Protein AF-A0A6I1QZ64-F1 (afdb_monomer)

Mean predicted aligned error: 14.2 Å

Sequence (339 aa):
MTASDPQPARWCQGLKSTGFRDLLPEETDRLRGEAKLALLRFWQPAAIAAASPSVLYLSYLITGDGPETLGPRLIIGLAFLFVGLMVLPALSLLKLRDVISLWKALRFDLKDRRIECFSSPKSLGEGDAEASESLEVFPHSGMVFLVNGNQPSQRIFVNVCAAIAPPEHASQYALPKELTASIPNDVREQASFERRRLSPAEIEELTQHVRRLRRPSGALIGFGIWCGMGLIAAFLSYLHGDFTDWRQKYLIPFLGLTALTTWLSVQYARMLLTSRKFAQDAASGWILVVEQKDDAQAGREVLPISNAVWSTEKKPSEWRLVQGRRKRQRHKRTEEGRE

pLDDT: mean 76.85, std 14.36, range [38.66, 97.81]

Structure (mmCIF, N/CA/C/O backbone):
data_AF-A0A6I1QZ64-F1
#
_entry.id   AF-A0A6I1QZ64-F1
#
loop_
_atom_site.group_PDB
_atom_site.id
_atom_site.type_symbol
_atom_site.label_atom_id
_atom_site.label_alt_id
_atom_site.label_comp_id
_atom_site.label_asym_id
_atom_site.label_entity_id
_atom_site.label_seq_id
_atom_site.pdbx_PDB_ins_code
_atom_site.Cartn_x
_atom_site.Cartn_y
_atom_site.Cartn_z
_atom_site.occupancy
_atom_site.B_iso_or_equiv
_atom_site.auth_seq_id
_atom_site.auth_comp_id
_atom_site.auth_asym_id
_atom_site.auth_atom_id
_atom_site.pdbx_PDB_model_num
ATOM 1 N N . MET A 1 1 ? -26.336 -16.411 30.736 1.00 38.66 1 MET A N 1
ATOM 2 C CA . MET A 1 1 ? -26.192 -15.069 30.136 1.00 38.66 1 MET A CA 1
ATOM 3 C C . MET A 1 1 ? -25.006 -15.116 29.189 1.00 38.66 1 MET A C 1
ATOM 5 O O . MET A 1 1 ? -23.874 -15.159 29.647 1.00 38.66 1 MET A O 1
ATOM 9 N N . THR A 1 2 ? -25.254 -15.254 27.890 1.00 48.31 2 THR A N 1
ATOM 10 C CA . THR A 1 2 ? -24.214 -15.231 26.852 1.00 48.31 2 THR A CA 1
ATOM 11 C C . THR A 1 2 ? -23.738 -13.793 26.684 1.00 48.31 2 THR A C 1
ATOM 13 O O . THR A 1 2 ? -24.542 -12.930 26.336 1.00 48.31 2 THR A O 1
ATOM 16 N N . ALA A 1 3 ? -22.465 -13.521 26.977 1.00 53.41 3 ALA A N 1
ATOM 17 C CA . ALA A 1 3 ? -21.852 -12.240 26.649 1.00 53.41 3 ALA A CA 1
ATOM 18 C C . ALA A 1 3 ? -21.979 -12.035 25.132 1.00 53.41 3 ALA A C 1
ATOM 20 O O . ALA A 1 3 ? -21.514 -12.873 24.364 1.00 53.41 3 ALA A O 1
ATOM 21 N N . SER A 1 4 ? -22.680 -10.984 24.703 1.00 59.72 4 SER A N 1
ATOM 22 C CA . SER A 1 4 ? -22.780 -10.646 23.285 1.00 59.72 4 SER A CA 1
ATOM 23 C C . SER A 1 4 ? -21.381 -10.346 22.762 1.00 59.72 4 SER A C 1
ATOM 25 O O . SER A 1 4 ? -20.709 -9.476 23.326 1.00 59.72 4 SER A O 1
ATOM 27 N N . ASP A 1 5 ? -20.953 -11.034 21.704 1.00 61.34 5 ASP A N 1
ATOM 28 C CA . ASP A 1 5 ? -19.673 -10.743 21.063 1.00 61.34 5 ASP A CA 1
ATOM 29 C C . ASP A 1 5 ? -19.594 -9.246 20.714 1.00 61.34 5 ASP A C 1
ATOM 31 O O . ASP A 1 5 ? -20.538 -8.697 20.128 1.00 61.34 5 ASP A O 1
ATOM 35 N N . PRO A 1 6 ? -18.506 -8.549 21.092 1.00 63.00 6 PRO A N 1
ATOM 36 C CA . PRO A 1 6 ? -18.376 -7.125 20.835 1.00 63.00 6 PRO A CA 1
ATOM 37 C C . PRO A 1 6 ? -18.361 -6.888 19.325 1.00 63.00 6 PRO A C 1
ATOM 39 O O . PRO A 1 6 ? -17.452 -7.336 18.623 1.00 63.00 6 PRO A O 1
ATOM 42 N N . GLN A 1 7 ? -19.364 -6.167 18.817 1.00 72.31 7 GLN A N 1
ATOM 43 C CA . GLN A 1 7 ? -19.397 -5.811 17.403 1.00 72.31 7 GLN A CA 1
ATOM 44 C C . GLN A 1 7 ? -18.161 -4.965 17.052 1.00 72.31 7 GLN A C 1
ATOM 46 O O . GLN A 1 7 ? -17.832 -4.020 17.781 1.00 72.31 7 GLN A O 1
ATOM 51 N N . PRO A 1 8 ? -17.450 -5.285 15.955 1.00 74.31 8 PRO A N 1
ATOM 52 C CA . PRO A 1 8 ? -16.273 -4.534 15.549 1.00 74.31 8 PRO A CA 1
ATOM 53 C C . PRO A 1 8 ? -16.673 -3.092 15.228 1.00 74.31 8 PRO A C 1
ATOM 55 O O . PRO A 1 8 ? -17.456 -2.835 14.314 1.00 74.31 8 PRO A O 1
ATOM 58 N N . ALA A 1 9 ? -16.124 -2.140 15.982 1.00 78.75 9 ALA A N 1
ATOM 59 C CA . ALA A 1 9 ? -16.322 -0.724 15.713 1.00 78.75 9 ALA A CA 1
ATOM 60 C C . ALA A 1 9 ? -15.527 -0.316 14.464 1.00 78.75 9 ALA A C 1
ATOM 62 O O . ALA A 1 9 ? -14.436 -0.824 14.208 1.00 78.75 9 ALA A O 1
ATOM 63 N N . ARG A 1 10 ? -16.057 0.608 13.666 1.00 83.69 10 ARG A N 1
ATOM 64 C CA . ARG A 1 10 ? -15.318 1.197 12.543 1.00 83.69 10 ARG A CA 1
ATOM 65 C C . ARG A 1 10 ? -14.555 2.423 13.033 1.00 83.69 10 ARG A C 1
ATOM 67 O O . ARG A 1 10 ? -15.073 3.196 13.836 1.00 83.69 10 ARG A O 1
ATOM 74 N N . TRP A 1 11 ? -13.319 2.573 12.572 1.00 83.88 11 TRP A N 1
ATOM 75 C CA . TRP A 1 11 ? -12.395 3.626 12.978 1.00 83.88 11 TRP A CA 1
ATOM 76 C C . TRP A 1 11 ? -11.779 4.300 11.762 1.00 83.88 11 TRP A C 1
ATOM 78 O O . TRP A 1 11 ? -11.461 3.646 10.765 1.00 83.88 11 TRP A O 1
ATOM 88 N N . CYS A 1 12 ? -11.547 5.602 11.883 1.00 84.25 12 CYS A N 1
ATOM 89 C CA . CYS A 1 12 ? -10.848 6.397 10.890 1.00 84.25 12 CYS A CA 1
ATOM 90 C C . CYS A 1 12 ? -9.969 7.431 11.597 1.00 84.25 12 CYS A C 1
ATOM 92 O O . CYS A 1 12 ? -10.470 8.241 12.364 1.00 84.25 12 CYS A O 1
ATOM 94 N N . GLN A 1 13 ? -8.652 7.388 11.367 1.00 80.50 13 GLN A N 1
ATOM 95 C CA . GLN A 1 13 ? -7.681 8.308 11.989 1.00 80.50 13 GLN A CA 1
ATOM 96 C C . GLN A 1 13 ? -7.781 8.409 13.529 1.00 80.50 13 GLN A C 1
ATOM 98 O O . GLN A 1 13 ? -7.509 9.452 14.103 1.00 80.50 13 GLN A O 1
ATOM 103 N N . GLY A 1 14 ? -8.160 7.321 14.209 1.00 77.50 14 GLY A N 1
ATOM 104 C CA . GLY A 1 14 ? -8.345 7.312 15.667 1.00 77.50 14 GLY A CA 1
ATOM 105 C C . GLY A 1 14 ? -9.726 7.783 16.137 1.00 77.50 14 GLY A C 1
ATOM 106 O O . GLY A 1 14 ? -10.056 7.594 17.302 1.00 77.50 14 GLY A O 1
ATOM 107 N N . LEU A 1 15 ? -10.566 8.294 15.237 1.00 82.94 15 LEU A N 1
ATOM 108 C CA . LEU A 1 15 ? -11.957 8.635 15.516 1.00 82.94 15 LEU A CA 1
ATOM 109 C C . LEU A 1 15 ? -12.845 7.399 15.354 1.00 82.94 15 LEU A C 1
ATOM 111 O O . LEU A 1 15 ? -12.649 6.587 14.439 1.00 82.94 15 LEU A O 1
ATOM 115 N N . LYS A 1 16 ? -13.829 7.256 16.242 1.00 86.50 16 LYS A N 1
ATOM 116 C CA . LYS A 1 16 ? -14.783 6.144 16.226 1.00 86.50 16 LYS A CA 1
ATOM 117 C C . LYS A 1 16 ? -15.985 6.517 15.361 1.00 86.50 16 LYS A C 1
ATOM 119 O O . LYS A 1 16 ? -16.473 7.642 15.437 1.00 86.50 16 LYS A O 1
ATOM 124 N N . SER A 1 17 ? -16.464 5.570 14.559 1.00 92.62 17 SER A N 1
ATOM 125 C CA . SER A 1 17 ? -17.691 5.731 13.776 1.00 92.62 17 SER A CA 1
ATOM 126 C C . SER A 1 17 ? -18.881 5.937 14.716 1.00 92.62 17 SER A C 1
ATOM 128 O O . SER A 1 17 ? -19.109 5.132 15.625 1.00 92.62 17 SER A O 1
ATOM 130 N N . THR A 1 18 ? -19.613 7.028 14.517 1.00 94.00 18 THR A N 1
ATOM 131 C CA . THR A 1 18 ? -20.853 7.354 15.234 1.00 94.00 18 THR A CA 1
ATOM 132 C C . THR A 1 18 ? -22.097 6.891 14.486 1.00 94.00 18 THR A C 1
ATOM 134 O O . THR A 1 18 ? -23.192 6.937 15.042 1.00 94.00 18 THR A O 1
ATOM 137 N N . GLY A 1 19 ? -21.934 6.397 13.257 1.00 94.88 19 GLY A N 1
ATOM 138 C CA . GLY A 1 19 ? -23.007 5.859 12.435 1.00 94.88 19 GLY A CA 1
ATOM 139 C C . GLY A 1 19 ? -22.960 6.385 11.008 1.00 94.88 19 GLY A C 1
ATOM 140 O O . GLY A 1 19 ? -21.955 6.927 10.545 1.00 94.88 19 GLY A O 1
ATOM 141 N N . PHE A 1 20 ? -24.077 6.206 10.312 1.00 96.94 20 PHE A N 1
ATOM 142 C CA . PHE A 1 20 ? -24.264 6.681 8.950 1.00 96.94 20 PHE A CA 1
ATOM 143 C C . PHE A 1 20 ? -25.351 7.746 8.924 1.00 96.94 20 PHE A C 1
ATOM 145 O O . PHE A 1 20 ? -26.371 7.601 9.599 1.00 96.94 20 PHE A O 1
ATOM 152 N N . ARG A 1 21 ? -25.152 8.773 8.101 1.00 96.81 21 ARG A N 1
ATOM 153 C CA . ARG A 1 21 ? -26.211 9.700 7.699 1.00 96.81 21 ARG A CA 1
ATOM 154 C C . ARG A 1 21 ? -26.466 9.588 6.205 1.00 96.81 21 ARG A C 1
ATOM 156 O O . ARG A 1 21 ? -25.554 9.272 5.438 1.00 96.81 21 ARG A O 1
ATOM 163 N N . ASP A 1 22 ? -27.691 9.873 5.793 1.00 97.81 22 ASP A N 1
ATOM 164 C CA . ASP A 1 22 ? -28.030 9.929 4.375 1.00 97.81 22 ASP A CA 1
ATOM 165 C C . ASP A 1 22 ? -27.400 11.169 3.717 1.00 97.81 22 ASP A C 1
ATOM 167 O O . ASP A 1 22 ? -27.227 12.218 4.350 1.00 97.81 22 ASP A O 1
ATOM 171 N N . LEU A 1 23 ? -27.033 11.035 2.439 1.00 96.56 23 LEU A N 1
ATOM 172 C CA . LEU A 1 23 ? -26.550 12.156 1.633 1.00 96.56 23 LEU A CA 1
ATOM 173 C C . LEU A 1 23 ? -27.674 13.155 1.368 1.00 96.56 23 LEU A C 1
ATOM 175 O O . LEU A 1 23 ? -28.758 12.789 0.905 1.00 96.56 23 LEU A O 1
ATOM 179 N N . LEU A 1 24 ? -27.354 14.437 1.512 1.00 97.00 24 LEU A N 1
ATOM 180 C CA . LEU A 1 24 ? -28.196 15.517 1.018 1.00 97.00 24 LEU A CA 1
ATOM 181 C C . LEU A 1 24 ? -28.116 15.607 -0.526 1.00 97.00 24 LEU A C 1
ATOM 183 O O . LEU A 1 24 ? -27.137 15.156 -1.142 1.00 97.00 24 LEU A O 1
ATOM 187 N N . PRO A 1 25 ? -29.123 16.202 -1.195 1.00 97.38 25 PRO A N 1
ATOM 188 C CA . PRO A 1 25 ? -29.119 16.362 -2.652 1.00 97.38 25 PRO A CA 1
ATOM 189 C C . PRO A 1 25 ? -27.891 17.121 -3.177 1.00 97.38 25 PRO A C 1
ATOM 191 O O . PRO A 1 25 ? -27.253 16.677 -4.131 1.00 97.38 25 PRO A O 1
ATOM 194 N N . GLU A 1 26 ? -27.499 18.202 -2.501 1.00 96.12 26 GLU A N 1
ATOM 195 C CA . GLU A 1 26 ? -26.329 19.017 -2.863 1.00 96.12 26 GLU A CA 1
ATOM 196 C C . GLU A 1 26 ? -25.020 18.214 -2.784 1.00 96.12 26 GLU A C 1
ATOM 198 O O . GLU A 1 26 ? -24.152 18.298 -3.656 1.00 96.12 26 GLU A O 1
ATOM 203 N N . GLU A 1 27 ? -24.898 17.361 -1.767 1.00 95.56 27 GLU A N 1
ATOM 204 C CA . GLU A 1 27 ? -23.749 16.473 -1.565 1.00 95.56 27 GLU A CA 1
ATOM 205 C C . GLU A 1 27 ? -23.693 15.397 -2.647 1.00 95.56 27 GLU A C 1
ATOM 207 O O . GLU A 1 27 ? -22.615 15.036 -3.125 1.00 95.56 27 GLU A O 1
ATOM 212 N N . THR A 1 28 ? -24.863 14.921 -3.079 1.00 97.19 28 THR A N 1
ATOM 213 C CA . THR A 1 28 ? -24.990 13.938 -4.157 1.00 97.19 28 THR A CA 1
ATOM 214 C C . THR A 1 28 ? -24.521 14.531 -5.477 1.00 97.19 28 THR A C 1
ATOM 216 O O . THR A 1 28 ? -23.751 13.896 -6.203 1.00 97.19 28 THR A O 1
ATOM 219 N N . ASP A 1 29 ? -24.939 15.755 -5.792 1.00 96.31 29 ASP A N 1
ATOM 220 C CA . ASP A 1 29 ? -24.515 16.442 -7.011 1.00 96.31 29 ASP A CA 1
ATOM 221 C C . ASP A 1 29 ? -23.024 16.759 -6.995 1.00 96.31 29 ASP A C 1
ATOM 223 O O . ASP A 1 29 ? -22.332 16.584 -8.005 1.00 96.31 29 ASP A O 1
ATOM 227 N N . ARG A 1 30 ? -22.486 17.096 -5.825 1.00 94.69 30 ARG A N 1
ATOM 228 C CA . ARG A 1 30 ? -21.048 17.254 -5.651 1.00 94.69 30 ARG A CA 1
ATOM 229 C C . ARG A 1 30 ? -20.285 15.946 -5.864 1.00 94.69 30 ARG A C 1
ATOM 231 O O . ARG A 1 30 ? -19.301 15.930 -6.604 1.00 94.69 30 ARG A O 1
ATOM 238 N N . LEU A 1 31 ? -20.739 14.842 -5.269 1.00 96.06 31 LEU A N 1
ATOM 239 C CA . LEU A 1 31 ? -20.127 13.522 -5.437 1.00 96.06 31 LEU A CA 1
ATOM 240 C C . LEU A 1 31 ? -20.205 13.051 -6.900 1.00 96.06 31 LEU A C 1
ATOM 242 O O . LEU A 1 31 ? -19.249 12.472 -7.420 1.00 96.06 31 LEU A O 1
ATOM 246 N N . ARG A 1 32 ? -21.296 13.369 -7.613 1.00 96.81 32 ARG A N 1
ATOM 247 C CA . ARG A 1 32 ? -21.399 13.177 -9.073 1.00 96.81 32 ARG A CA 1
ATOM 248 C C . ARG A 1 32 ? -20.371 14.018 -9.825 1.00 96.81 32 ARG A C 1
ATOM 250 O O . ARG A 1 32 ? -19.763 13.514 -10.769 1.00 96.81 32 ARG A O 1
ATOM 257 N N . GLY A 1 33 ? -20.170 15.272 -9.423 1.00 95.56 33 GLY A N 1
ATOM 258 C CA . GLY A 1 33 ? -19.115 16.138 -9.949 1.00 95.56 33 GLY A CA 1
ATOM 259 C C . GLY A 1 33 ? -17.733 15.507 -9.780 1.00 95.56 33 GLY A C 1
ATOM 260 O O . GLY A 1 33 ? -16.978 15.401 -10.744 1.00 95.56 33 GLY A O 1
ATOM 261 N N . GLU A 1 34 ? -17.438 14.979 -8.594 1.00 94.31 34 GLU A N 1
ATOM 262 C CA . GLU A 1 34 ? -16.186 14.272 -8.310 1.00 94.31 34 GLU A CA 1
ATOM 263 C C . GLU A 1 34 ? -16.022 12.991 -9.139 1.00 94.31 34 GLU A C 1
ATOM 265 O O . GLU A 1 34 ? -14.953 12.753 -9.707 1.00 94.31 34 GLU A O 1
ATOM 270 N N . ALA A 1 35 ? -17.086 12.204 -9.311 1.00 94.25 35 ALA A N 1
ATOM 271 C CA . ALA A 1 35 ? -17.073 11.029 -10.181 1.00 94.25 35 ALA A CA 1
ATOM 272 C C . ALA A 1 35 ? -16.823 11.395 -11.659 1.00 94.25 35 ALA A C 1
ATOM 274 O O . ALA A 1 35 ? -16.074 10.697 -12.348 1.00 94.25 35 ALA A O 1
ATOM 275 N N . LYS A 1 36 ? -17.389 12.511 -12.147 1.00 95.19 36 LYS A N 1
ATOM 276 C CA . LYS A 1 36 ? -17.111 13.047 -13.493 1.00 95.19 36 LYS A CA 1
ATOM 277 C C . LYS A 1 36 ? -15.665 13.524 -13.623 1.00 95.19 36 LYS A C 1
ATOM 279 O O . LYS A 1 36 ? -15.011 13.210 -14.614 1.00 95.19 36 LYS A O 1
ATOM 284 N N . LEU A 1 37 ? -15.132 14.226 -12.622 1.00 92.56 37 LEU A N 1
ATOM 285 C CA . LEU A 1 37 ? -13.730 14.657 -12.606 1.00 92.56 37 LEU A CA 1
ATOM 286 C C . LEU A 1 37 ? -12.770 13.459 -12.559 1.00 92.56 37 LEU A C 1
ATOM 288 O O . LEU A 1 37 ? -11.733 13.482 -13.220 1.00 92.56 37 LEU A O 1
ATOM 292 N N . ALA A 1 38 ? -13.113 12.391 -11.834 1.00 90.75 38 ALA A N 1
ATOM 293 C CA . ALA A 1 38 ? -12.369 11.133 -11.869 1.00 90.75 38 ALA A CA 1
ATOM 294 C C . ALA A 1 38 ? -12.394 10.497 -13.268 1.00 90.75 38 ALA A C 1
ATOM 296 O O . ALA A 1 38 ? -11.377 9.971 -13.711 1.00 90.75 38 ALA A O 1
ATOM 297 N N . LEU A 1 39 ? -13.513 10.610 -13.993 1.00 90.69 39 LEU A N 1
ATOM 298 C CA . LEU A 1 39 ? -13.610 10.150 -15.377 1.00 90.69 39 LEU A CA 1
ATOM 299 C C . LEU A 1 39 ? -12.755 10.996 -16.332 1.00 90.69 39 LEU A C 1
ATOM 301 O O . LEU A 1 39 ? -12.081 10.454 -17.202 1.00 90.69 39 LEU A O 1
ATOM 305 N N . LEU A 1 40 ? -12.692 12.314 -16.128 1.00 89.62 40 LEU A N 1
ATOM 306 C CA . LEU A 1 40 ? -11.761 13.152 -16.883 1.00 89.62 40 LEU A CA 1
ATOM 307 C C . LEU A 1 40 ? -10.316 12.708 -16.643 1.00 89.62 40 LEU A C 1
ATOM 309 O O . LEU A 1 40 ? -9.560 12.620 -17.598 1.00 89.62 40 LEU A O 1
ATOM 313 N N . ARG A 1 41 ? -9.928 12.304 -15.426 1.00 88.50 41 ARG A N 1
ATOM 314 C CA . ARG A 1 41 ? -8.557 11.826 -15.145 1.00 88.50 41 ARG A CA 1
ATOM 315 C C . ARG A 1 41 ? -8.117 10.609 -15.968 1.00 88.50 41 ARG A C 1
ATOM 317 O O . ARG A 1 41 ? -6.916 10.363 -16.008 1.00 88.50 41 ARG A O 1
ATOM 324 N N . PHE A 1 42 ? -9.011 9.900 -16.668 1.00 85.44 42 PHE A N 1
ATOM 325 C CA . PHE A 1 42 ? -8.616 8.893 -17.665 1.00 85.44 42 PHE A CA 1
ATOM 326 C C . PHE A 1 42 ? -7.794 9.484 -18.822 1.00 85.44 42 PHE A C 1
ATOM 328 O O . PHE A 1 42 ? -7.034 8.749 -19.453 1.00 85.44 42 PHE A O 1
ATOM 335 N N . TRP A 1 43 ? -7.864 10.800 -19.068 1.00 87.25 43 TRP A N 1
ATOM 336 C CA . TRP A 1 43 ? -7.016 11.447 -20.069 1.00 87.25 43 TRP A CA 1
ATOM 337 C C . TRP A 1 43 ? -5.528 11.343 -19.712 1.00 87.25 43 TRP A C 1
ATOM 339 O O . TRP A 1 43 ? -4.709 11.237 -20.612 1.00 87.25 43 TRP A O 1
ATOM 349 N N . GLN A 1 44 ? -5.156 11.313 -18.425 1.00 81.75 44 GLN A N 1
ATOM 350 C CA . GLN A 1 44 ? -3.751 11.238 -18.003 1.00 81.75 44 GLN A CA 1
ATOM 351 C C . GLN A 1 44 ? -3.063 9.925 -18.418 1.00 81.75 44 GLN A C 1
ATOM 353 O O . GLN A 1 44 ? -2.041 9.999 -19.100 1.00 81.75 44 GLN A O 1
ATOM 358 N N . PRO A 1 45 ? -3.572 8.722 -18.069 1.00 72.94 45 PRO A N 1
ATOM 359 C CA . PRO A 1 45 ? -2.978 7.477 -18.550 1.00 72.94 45 PRO A CA 1
ATOM 360 C C . PRO A 1 45 ? -3.058 7.358 -20.077 1.00 72.94 45 PRO A C 1
ATOM 362 O O . PRO A 1 45 ? -2.118 6.841 -20.680 1.00 72.94 45 PRO A O 1
ATOM 365 N N . ALA A 1 46 ? -4.115 7.881 -20.711 1.00 75.62 46 ALA A N 1
ATOM 366 C CA . ALA A 1 46 ? -4.226 7.914 -22.168 1.00 75.62 46 ALA A CA 1
ATOM 367 C C . ALA A 1 46 ? -3.151 8.806 -22.813 1.00 75.62 46 ALA A C 1
ATOM 369 O O . ALA A 1 46 ? -2.510 8.385 -23.767 1.00 75.62 46 ALA A O 1
ATOM 370 N N . ALA A 1 47 ? -2.886 9.992 -22.261 1.00 76.31 47 ALA A N 1
ATOM 371 C CA . ALA A 1 47 ? -1.833 10.894 -22.722 1.00 76.31 47 ALA A CA 1
ATOM 372 C C . ALA A 1 47 ? -0.437 10.292 -22.514 1.00 76.31 47 ALA A C 1
ATOM 374 O O . ALA A 1 47 ? 0.404 10.383 -23.401 1.00 76.31 47 ALA A O 1
ATOM 375 N N . ILE A 1 48 ? -0.198 9.614 -21.384 1.00 72.75 48 ILE A N 1
ATOM 376 C CA . ILE A 1 48 ? 1.054 8.878 -21.133 1.00 72.75 48 ILE A CA 1
ATOM 377 C C . ILE A 1 48 ? 1.238 7.755 -22.164 1.00 72.75 48 ILE A C 1
ATOM 379 O O . ILE A 1 48 ? 2.335 7.576 -22.688 1.00 72.75 48 ILE A O 1
ATOM 383 N N . ALA A 1 49 ? 0.171 7.016 -22.482 1.00 67.56 49 ALA A N 1
ATOM 384 C CA . ALA A 1 49 ? 0.208 5.977 -23.508 1.00 67.56 49 ALA A CA 1
ATOM 385 C C . ALA A 1 49 ? 0.415 6.567 -24.914 1.00 67.56 49 ALA A C 1
ATOM 387 O O . ALA A 1 49 ? 1.208 6.037 -25.683 1.00 67.56 49 ALA A O 1
ATOM 388 N N . ALA A 1 50 ? -0.228 7.690 -25.237 1.00 67.94 50 ALA A N 1
ATOM 389 C CA . ALA A 1 50 ? -0.066 8.387 -26.513 1.00 67.94 50 ALA A CA 1
ATOM 390 C C . ALA A 1 50 ? 1.318 9.046 -26.670 1.00 67.94 50 ALA A C 1
ATOM 392 O O . ALA A 1 50 ? 1.797 9.205 -27.789 1.00 67.94 50 ALA A O 1
ATOM 393 N N . ALA A 1 51 ? 1.993 9.386 -25.567 1.00 68.25 51 ALA A N 1
ATOM 394 C CA . ALA A 1 51 ? 3.366 9.888 -25.587 1.00 68.25 51 ALA A CA 1
ATOM 395 C C . ALA A 1 51 ? 4.396 8.801 -25.944 1.00 68.25 51 ALA A C 1
ATOM 397 O O . ALA A 1 51 ? 5.490 9.133 -26.399 1.00 68.25 51 ALA A O 1
ATOM 398 N N . SER A 1 52 ? 4.062 7.515 -25.776 1.00 67.31 52 SER A N 1
ATOM 399 C CA . SER A 1 52 ? 4.956 6.397 -26.108 1.00 67.31 52 SER A CA 1
ATOM 400 C C . SER A 1 52 ? 5.365 6.394 -27.595 1.00 67.31 52 SER A C 1
ATOM 402 O O . SER A 1 52 ? 6.567 6.464 -27.855 1.00 67.31 52 SER A O 1
ATOM 404 N N . PRO A 1 53 ? 4.439 6.439 -28.577 1.00 53.84 53 PRO A N 1
ATOM 405 C CA . PRO A 1 53 ? 4.778 6.582 -29.995 1.00 53.84 53 PRO A CA 1
ATOM 406 C C . PRO A 1 53 ? 5.648 7.800 -30.317 1.00 53.84 53 PRO A C 1
ATOM 408 O O . PRO A 1 53 ? 6.583 7.681 -31.100 1.00 53.84 53 PRO A O 1
ATOM 411 N N . SER A 1 54 ? 5.391 8.955 -29.695 1.00 61.50 54 SER A N 1
ATOM 412 C CA . SER A 1 54 ? 6.186 10.173 -29.915 1.00 61.50 54 SER A CA 1
ATOM 413 C C . SER A 1 54 ? 7.621 10.021 -29.415 1.00 61.50 54 SER A C 1
ATOM 415 O O . SER A 1 54 ? 8.557 10.488 -30.057 1.00 61.50 54 SER A O 1
ATOM 417 N N . VAL A 1 55 ? 7.807 9.326 -28.291 1.00 68.38 55 VAL A N 1
ATOM 418 C CA . VAL A 1 55 ? 9.126 8.988 -27.746 1.00 68.38 55 VAL A CA 1
ATOM 419 C C . VAL A 1 55 ? 9.851 7.968 -28.636 1.00 68.38 55 VAL A C 1
ATOM 421 O O . VAL A 1 55 ? 11.047 8.112 -28.884 1.00 68.38 55 VAL A O 1
ATOM 424 N N . LEU A 1 56 ? 9.132 6.979 -29.175 1.00 59.66 56 LEU A N 1
ATOM 425 C CA . LEU A 1 56 ? 9.676 6.028 -30.152 1.00 59.66 56 LEU A CA 1
ATOM 426 C C . LEU A 1 56 ? 10.060 6.718 -31.470 1.00 59.66 56 LEU A C 1
ATOM 428 O O . LEU A 1 56 ? 11.107 6.424 -32.041 1.00 59.66 56 LEU A O 1
ATOM 432 N N . TYR A 1 57 ? 9.258 7.678 -31.925 1.00 60.06 57 TYR A N 1
ATOM 433 C CA . TYR A 1 57 ? 9.545 8.480 -33.110 1.00 60.06 57 TYR A CA 1
ATOM 434 C C . TYR A 1 57 ? 10.753 9.402 -32.900 1.00 60.06 57 TYR A C 1
ATOM 436 O O . TYR A 1 57 ? 11.610 9.491 -33.773 1.00 60.06 57 TYR A O 1
ATOM 444 N N . LEU A 1 58 ? 10.893 10.019 -31.721 1.00 64.75 58 LEU A N 1
ATOM 445 C CA . LEU A 1 58 ? 12.107 10.761 -31.366 1.00 64.75 58 LEU A CA 1
ATOM 446 C C . LEU A 1 58 ? 13.344 9.856 -31.363 1.00 64.75 58 LEU A C 1
ATOM 448 O O . LEU A 1 58 ? 14.383 10.256 -31.877 1.00 64.75 58 LEU A O 1
ATOM 452 N N . SER A 1 59 ? 13.234 8.633 -30.832 1.00 68.50 59 SER A N 1
ATOM 453 C CA . SER A 1 59 ? 14.313 7.640 -30.918 1.00 68.50 59 SER A CA 1
ATOM 454 C C . SER A 1 59 ? 14.701 7.367 -32.372 1.00 68.50 59 SER A C 1
ATOM 456 O O . SER A 1 59 ? 15.887 7.330 -32.693 1.00 68.50 59 SER A O 1
ATOM 458 N N . TYR A 1 60 ? 13.715 7.193 -33.252 1.00 67.06 60 TYR A N 1
ATOM 459 C CA . TYR A 1 60 ? 13.939 6.976 -34.679 1.00 67.06 60 TYR A CA 1
ATOM 460 C C . TYR A 1 60 ? 14.623 8.180 -35.351 1.00 67.06 60 TYR A C 1
ATOM 462 O O . TYR A 1 60 ? 15.630 8.012 -36.027 1.00 67.06 60 TYR A O 1
ATOM 470 N N . LEU A 1 61 ? 14.157 9.406 -35.097 1.00 71.00 61 LEU A N 1
ATOM 471 C CA . LEU A 1 61 ? 14.757 10.622 -35.662 1.00 71.00 61 LEU A CA 1
ATOM 472 C C . LEU A 1 61 ? 16.194 10.857 -35.186 1.00 71.00 61 LEU A C 1
ATOM 474 O O . LEU A 1 61 ? 17.055 11.235 -35.974 1.00 71.00 61 LEU A O 1
ATOM 478 N N . ILE A 1 62 ? 16.474 10.610 -33.906 1.00 69.69 62 ILE A N 1
ATOM 479 C CA . ILE A 1 62 ? 17.823 10.763 -33.345 1.00 69.69 62 ILE A CA 1
ATOM 480 C C . ILE A 1 62 ? 18.789 9.737 -33.956 1.00 69.69 62 ILE A C 1
ATOM 482 O O . ILE A 1 62 ? 19.977 10.023 -34.098 1.00 69.69 62 ILE A O 1
ATOM 486 N N . THR A 1 63 ? 18.289 8.561 -34.337 1.00 67.50 63 THR A N 1
ATOM 487 C CA . THR A 1 63 ? 19.090 7.481 -34.934 1.00 67.50 63 THR A CA 1
ATOM 488 C C . THR A 1 63 ? 19.184 7.550 -36.464 1.00 67.50 63 THR A C 1
ATOM 490 O O . THR A 1 63 ? 19.943 6.777 -37.041 1.00 67.50 63 THR A O 1
ATOM 493 N N . GLY A 1 64 ? 18.467 8.479 -37.110 1.00 60.75 64 GLY A N 1
ATOM 494 C CA . GLY A 1 64 ? 18.223 8.479 -38.556 1.00 60.75 64 GLY A CA 1
ATOM 495 C C . GLY A 1 64 ? 19.326 9.021 -39.473 1.00 60.75 64 GLY A C 1
ATOM 496 O O . GLY A 1 64 ? 19.337 8.628 -40.631 1.00 60.75 64 GLY A O 1
ATOM 497 N N . ASP A 1 65 ? 20.270 9.851 -39.009 1.00 57.56 65 ASP A N 1
ATOM 498 C CA . ASP A 1 65 ? 21.211 10.533 -39.920 1.00 57.56 65 ASP A CA 1
ATOM 499 C C . ASP A 1 65 ? 22.689 10.466 -39.489 1.00 57.56 65 ASP A C 1
ATOM 501 O O . ASP A 1 65 ? 23.086 10.998 -38.445 1.00 57.56 65 ASP A O 1
ATOM 505 N N . GLY A 1 66 ? 23.511 9.898 -40.382 1.00 58.69 66 GLY A N 1
ATOM 506 C CA . GLY A 1 66 ? 24.956 10.135 -40.494 1.00 58.69 66 GLY A CA 1
ATOM 507 C C . GLY A 1 66 ? 25.876 9.116 -39.790 1.00 58.69 66 GLY A C 1
ATOM 508 O O . GLY A 1 66 ? 25.764 8.931 -38.578 1.00 58.69 66 GLY A O 1
ATOM 509 N N . PRO A 1 67 ? 26.856 8.511 -40.497 1.00 62.50 67 PRO A N 1
ATOM 510 C CA . PRO A 1 67 ? 27.748 7.487 -39.938 1.00 62.50 67 PRO A CA 1
ATOM 511 C C . PRO A 1 67 ? 28.726 7.999 -38.862 1.00 62.50 67 PRO A C 1
ATOM 513 O O . PRO A 1 67 ? 29.237 7.210 -38.073 1.00 62.50 67 PRO A O 1
ATOM 516 N N . GLU A 1 68 ? 28.968 9.309 -38.773 1.00 60.47 68 GLU A N 1
ATOM 517 C CA . GLU A 1 68 ? 30.072 9.853 -37.963 1.00 60.47 68 GLU A CA 1
ATOM 518 C C . GLU A 1 68 ? 29.691 10.243 -36.521 1.00 60.47 68 GLU A C 1
ATOM 520 O O . GLU A 1 68 ? 30.564 10.504 -35.698 1.00 60.47 68 GLU A O 1
ATOM 525 N N . THR A 1 69 ? 28.400 10.234 -36.157 1.00 56.94 69 THR A N 1
ATOM 526 C CA . THR A 1 69 ? 27.932 10.573 -34.786 1.00 56.94 69 THR A CA 1
ATOM 527 C C . THR A 1 69 ? 27.015 9.511 -34.166 1.00 56.94 69 THR A C 1
ATOM 529 O O . THR A 1 69 ? 26.265 9.787 -33.224 1.00 56.94 69 THR A O 1
ATOM 532 N N . LEU A 1 70 ? 27.098 8.274 -34.667 1.00 60.62 70 LEU A N 1
ATOM 533 C CA . LEU A 1 70 ? 26.202 7.166 -34.319 1.00 60.62 70 LEU A CA 1
ATOM 534 C C . LEU A 1 70 ? 26.201 6.813 -32.824 1.00 60.62 70 LEU A C 1
ATOM 536 O O . LEU A 1 70 ? 25.135 6.571 -32.270 1.00 60.62 70 LEU A O 1
ATOM 540 N N . GLY A 1 71 ? 27.353 6.830 -32.144 1.00 66.06 71 GLY A N 1
ATOM 541 C CA . GLY A 1 71 ? 27.497 6.333 -30.765 1.00 66.06 71 GLY A CA 1
ATOM 542 C C . GLY A 1 71 ? 26.561 6.982 -29.726 1.00 66.06 71 GLY A C 1
ATOM 543 O O . GLY A 1 71 ? 25.673 6.309 -29.198 1.00 66.06 71 GLY A O 1
ATOM 544 N N . PRO A 1 72 ? 26.723 8.281 -29.405 1.00 66.06 72 PRO A N 1
ATOM 545 C CA . PRO A 1 72 ? 25.908 8.940 -28.382 1.00 66.06 72 PRO A CA 1
ATOM 546 C C . PRO A 1 72 ? 24.433 9.075 -28.790 1.00 66.06 72 PRO A C 1
ATOM 548 O O . PRO A 1 72 ? 23.553 8.949 -27.939 1.00 66.06 72 PRO A O 1
ATOM 551 N N . ARG A 1 73 ? 24.142 9.262 -30.086 1.00 65.88 73 ARG A N 1
ATOM 552 C CA . ARG A 1 73 ? 22.767 9.325 -30.610 1.00 65.88 73 ARG A CA 1
ATOM 553 C C . ARG A 1 73 ? 22.018 8.007 -30.413 1.00 65.88 73 ARG A C 1
A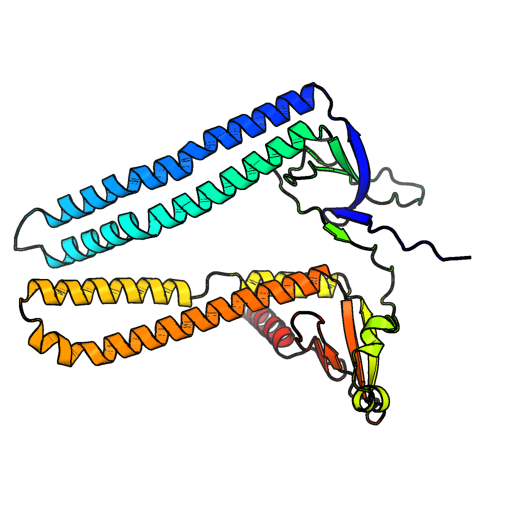TOM 555 O O . ARG A 1 73 ? 20.851 8.019 -30.031 1.00 65.88 73 ARG A O 1
ATOM 562 N N . LEU A 1 74 ? 22.695 6.872 -30.567 1.00 63.47 74 LEU A N 1
ATOM 563 C CA . LEU A 1 74 ? 22.098 5.557 -30.339 1.00 63.47 74 LEU A CA 1
ATOM 564 C C . LEU A 1 74 ? 21.787 5.250 -28.884 1.00 63.47 74 LEU A C 1
ATOM 566 O O . LEU A 1 74 ? 20.737 4.679 -28.605 1.00 63.47 74 LEU A O 1
ATOM 570 N N . ILE A 1 75 ? 22.660 5.647 -27.957 1.00 66.12 75 ILE A N 1
ATOM 571 C CA . ILE A 1 75 ? 22.396 5.491 -26.519 1.00 66.12 75 ILE A CA 1
ATOM 572 C C . ILE A 1 75 ? 21.147 6.291 -26.137 1.00 66.12 75 ILE A C 1
ATOM 574 O O . ILE A 1 75 ? 20.267 5.780 -25.443 1.00 66.12 75 ILE A O 1
ATOM 578 N N . ILE A 1 76 ? 21.050 7.527 -26.634 1.00 69.06 76 ILE A N 1
ATOM 579 C CA . ILE A 1 76 ? 19.887 8.390 -26.425 1.00 69.06 76 ILE A CA 1
ATOM 580 C C . ILE A 1 76 ? 18.633 7.758 -27.054 1.00 69.06 76 ILE A C 1
ATOM 582 O O . ILE A 1 76 ? 17.606 7.661 -26.384 1.00 69.06 76 ILE A O 1
ATOM 586 N N . GLY A 1 77 ? 18.722 7.252 -28.288 1.00 71.19 77 GLY A N 1
ATOM 587 C CA . GLY A 1 77 ? 17.635 6.537 -28.961 1.00 71.19 77 GLY A CA 1
ATOM 588 C C . GLY A 1 77 ? 17.155 5.309 -28.181 1.00 71.19 77 GLY A C 1
ATOM 589 O O . GLY A 1 77 ? 15.982 5.213 -27.845 1.00 71.19 77 GLY A O 1
ATOM 590 N N . LEU A 1 78 ? 18.057 4.409 -27.782 1.00 68.69 78 LEU A N 1
ATOM 591 C CA . LEU A 1 78 ? 17.727 3.216 -26.990 1.00 68.69 78 LEU A CA 1
ATOM 592 C C . LEU A 1 78 ? 17.105 3.552 -25.629 1.00 68.69 78 LEU A C 1
ATOM 594 O O . LEU A 1 78 ? 16.175 2.869 -25.197 1.00 68.69 78 LEU A O 1
ATOM 598 N N . ALA A 1 79 ? 17.579 4.606 -24.960 1.00 70.94 79 ALA A N 1
ATOM 599 C CA . ALA A 1 79 ? 16.976 5.083 -23.721 1.00 70.94 79 ALA A CA 1
ATOM 600 C C . ALA A 1 79 ? 15.535 5.564 -23.954 1.00 70.94 79 ALA A C 1
ATOM 602 O O . ALA A 1 79 ? 14.631 5.180 -23.208 1.00 70.94 79 ALA A O 1
ATOM 603 N N . PHE A 1 80 ? 15.294 6.337 -25.018 1.00 73.62 80 PHE A N 1
ATOM 604 C CA . PHE A 1 80 ? 13.943 6.723 -25.419 1.00 73.62 80 PHE A CA 1
ATOM 605 C C . PHE A 1 80 ? 13.098 5.505 -25.799 1.00 73.62 80 PHE A C 1
ATOM 607 O O . PHE A 1 80 ? 11.964 5.399 -25.342 1.00 73.62 80 PHE A O 1
ATOM 614 N N . LEU A 1 81 ? 13.647 4.532 -26.524 1.00 71.94 81 LEU A N 1
ATOM 615 C CA . LEU A 1 81 ? 12.950 3.298 -26.874 1.00 71.94 81 LEU A CA 1
ATOM 616 C C . LEU A 1 81 ? 12.512 2.519 -25.630 1.00 71.94 81 LEU A C 1
ATOM 618 O O . LEU A 1 81 ? 11.357 2.111 -25.538 1.00 71.94 81 LEU A O 1
ATOM 622 N N . PHE A 1 82 ? 13.389 2.376 -24.636 1.00 73.31 82 PHE A N 1
ATOM 623 C CA . PHE A 1 82 ? 13.054 1.743 -23.360 1.00 73.31 82 PHE A CA 1
ATOM 624 C C . PHE A 1 82 ? 11.965 2.513 -22.600 1.00 73.31 82 PHE A C 1
ATOM 626 O O . PHE A 1 82 ? 10.997 1.919 -22.116 1.00 73.31 82 PHE A O 1
ATOM 633 N N . VAL A 1 83 ? 12.086 3.840 -22.511 1.00 76.19 83 VAL A N 1
ATOM 634 C CA . VAL A 1 83 ? 11.082 4.683 -21.846 1.00 76.19 83 VAL A CA 1
ATOM 635 C C . VAL A 1 83 ? 9.728 4.574 -22.551 1.00 76.19 83 VAL A C 1
ATOM 637 O O . VAL A 1 83 ? 8.712 4.357 -21.887 1.00 76.19 83 VAL A O 1
ATOM 640 N N . GLY A 1 84 ? 9.719 4.660 -23.881 1.00 69.06 84 GLY A N 1
ATOM 641 C CA . GLY A 1 84 ? 8.531 4.553 -24.719 1.00 69.06 84 GLY A CA 1
ATOM 642 C C . GLY A 1 84 ? 7.868 3.182 -24.636 1.00 69.06 84 GLY A C 1
ATOM 643 O O . GLY A 1 84 ? 6.657 3.107 -24.451 1.00 69.06 84 GLY A O 1
ATOM 644 N N . LEU A 1 85 ? 8.637 2.097 -24.725 1.00 70.50 85 LEU A N 1
ATOM 645 C CA . LEU A 1 85 ? 8.097 0.738 -24.823 1.00 70.50 85 LEU A CA 1
ATOM 646 C C . LEU A 1 85 ? 7.748 0.121 -23.460 1.00 70.50 85 LEU A C 1
ATOM 648 O O . LEU A 1 85 ? 6.795 -0.646 -23.364 1.00 70.50 85 LEU A O 1
ATOM 652 N N . MET A 1 86 ? 8.512 0.431 -22.407 1.00 75.31 86 MET A N 1
ATOM 653 C CA . MET A 1 86 ? 8.414 -0.276 -21.122 1.00 75.31 86 MET A CA 1
ATOM 654 C C . MET A 1 86 ? 7.909 0.622 -19.994 1.00 75.31 86 MET A C 1
ATOM 656 O O . MET A 1 86 ? 6.967 0.263 -19.286 1.00 75.31 86 MET A O 1
ATOM 660 N N . VAL A 1 87 ? 8.507 1.804 -19.818 1.00 79.62 87 VAL A N 1
ATOM 661 C CA . VAL A 1 87 ? 8.230 2.653 -18.646 1.00 79.62 87 VAL A CA 1
ATOM 662 C C . VAL A 1 87 ? 6.874 3.348 -18.762 1.00 79.62 87 VAL A C 1
ATOM 664 O O . VAL A 1 87 ? 6.052 3.242 -17.850 1.00 79.62 87 VAL A O 1
ATOM 667 N N . LEU A 1 88 ? 6.614 4.043 -19.874 1.00 74.62 88 LEU A N 1
ATOM 668 C CA . LEU A 1 88 ? 5.370 4.797 -20.059 1.00 74.62 88 LEU A CA 1
ATOM 669 C C . LEU A 1 88 ? 4.123 3.891 -20.065 1.00 74.62 88 LEU A C 1
ATOM 671 O O . LEU A 1 88 ? 3.168 4.228 -19.360 1.00 74.62 88 LEU A O 1
ATOM 675 N N . PRO A 1 89 ? 4.107 2.720 -20.734 1.00 75.06 89 PRO A N 1
ATOM 676 C CA . PRO A 1 89 ? 2.954 1.821 -20.685 1.00 75.06 89 PRO A CA 1
ATOM 677 C C . PRO A 1 89 ? 2.701 1.255 -19.285 1.00 75.06 89 PRO A C 1
ATOM 679 O O . PRO A 1 89 ? 1.558 1.241 -18.826 1.00 75.06 89 PRO A O 1
ATOM 682 N N . ALA A 1 90 ? 3.752 0.859 -18.558 1.00 76.00 90 ALA A N 1
ATOM 683 C CA . ALA A 1 90 ? 3.610 0.371 -17.187 1.00 76.00 90 ALA A CA 1
ATOM 684 C C . ALA A 1 90 ? 3.048 1.454 -16.249 1.00 76.00 90 ALA A C 1
ATOM 686 O O . ALA A 1 90 ? 2.128 1.191 -15.469 1.00 76.00 90 ALA A O 1
ATOM 687 N N . LEU A 1 91 ? 3.549 2.691 -16.357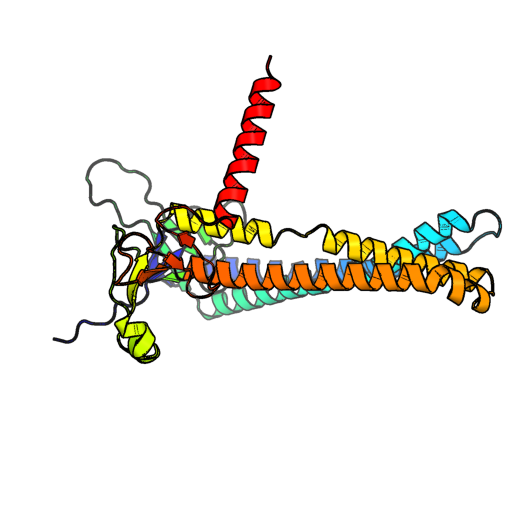 1.00 75.19 91 LEU A N 1
ATOM 688 C CA . LEU A 1 91 ? 3.021 3.834 -15.609 1.00 75.19 91 LEU A CA 1
ATOM 689 C C . LEU A 1 91 ? 1.565 4.142 -15.985 1.00 75.19 91 LEU A C 1
ATOM 691 O O . LEU A 1 91 ? 0.756 4.404 -15.093 1.00 75.19 91 LEU A O 1
ATOM 695 N N . SER A 1 92 ? 1.219 4.073 -17.274 1.00 79.75 92 SER A N 1
ATOM 696 C CA . SER A 1 92 ? -0.151 4.267 -17.761 1.00 79.75 92 SER A CA 1
ATOM 697 C C . SER A 1 92 ? -1.110 3.238 -17.157 1.00 79.75 92 SER A C 1
ATOM 699 O O . SER A 1 92 ? -2.141 3.619 -16.605 1.00 79.75 92 SER A O 1
ATOM 701 N N . LEU A 1 93 ? -0.742 1.953 -17.146 1.00 80.62 93 LEU A N 1
ATOM 702 C CA . LEU A 1 93 ? -1.568 0.886 -16.571 1.00 80.62 93 LEU A CA 1
ATOM 703 C C . LEU A 1 93 ? -1.760 1.032 -15.056 1.00 80.62 93 LEU A C 1
ATOM 705 O O . LEU A 1 93 ? -2.872 0.838 -14.559 1.00 80.62 93 LEU A O 1
ATOM 709 N N . LEU A 1 94 ? -0.710 1.404 -14.316 1.00 79.56 94 LEU A N 1
ATOM 710 C CA . LEU A 1 94 ? -0.815 1.662 -12.875 1.00 79.56 94 LEU A CA 1
ATOM 711 C C . LEU A 1 94 ? -1.763 2.833 -12.589 1.00 79.56 94 LEU A C 1
ATOM 713 O O . LEU A 1 94 ? -2.670 2.706 -11.768 1.00 79.56 94 LEU A O 1
ATOM 717 N N . LYS A 1 95 ? -1.618 3.944 -13.322 1.00 80.69 95 LYS A N 1
ATOM 718 C CA . LYS A 1 95 ? -2.514 5.102 -13.200 1.00 80.69 95 LYS A CA 1
ATOM 719 C C . LYS A 1 95 ? -3.948 4.761 -13.597 1.00 80.69 95 LYS A C 1
ATOM 721 O O . LYS A 1 95 ? -4.877 5.164 -12.904 1.00 80.69 95 LYS A O 1
ATOM 726 N N . LEU A 1 96 ? -4.136 3.994 -14.669 1.00 84.94 96 LEU A N 1
ATOM 727 C CA . LEU A 1 96 ? -5.448 3.543 -15.122 1.00 84.94 96 LEU A CA 1
ATOM 728 C C . LEU A 1 96 ? -6.135 2.686 -14.055 1.00 84.94 96 LEU A C 1
ATOM 730 O O . LEU A 1 96 ? -7.310 2.898 -13.766 1.00 84.94 96 LEU A O 1
ATOM 734 N N . ARG A 1 97 ? -5.402 1.763 -13.422 1.00 90.75 97 ARG A N 1
ATOM 735 C CA . ARG A 1 97 ? -5.915 0.950 -12.313 1.00 90.75 97 ARG A CA 1
ATOM 736 C C . ARG A 1 97 ? -6.397 1.820 -11.154 1.00 90.75 97 ARG A C 1
ATOM 738 O O . ARG A 1 97 ? -7.501 1.588 -10.659 1.00 90.75 97 ARG A O 1
ATOM 745 N N . ASP A 1 98 ? -5.598 2.797 -10.734 1.00 86.56 98 ASP A N 1
ATOM 746 C CA . ASP A 1 98 ? -5.948 3.689 -9.623 1.00 86.56 98 ASP A CA 1
ATOM 747 C C . ASP A 1 98 ? -7.200 4.517 -9.951 1.00 86.56 98 ASP A C 1
ATOM 749 O O . ASP A 1 98 ? -8.117 4.614 -9.133 1.00 86.56 98 ASP A O 1
ATOM 753 N N . VAL A 1 99 ? -7.287 5.045 -11.177 1.00 88.25 99 VAL A N 1
ATOM 754 C CA . VAL A 1 99 ? -8.450 5.807 -11.655 1.00 88.25 99 VAL A CA 1
ATOM 755 C C . VAL A 1 99 ? -9.703 4.927 -11.732 1.00 88.25 99 VAL A C 1
ATOM 757 O O . VAL A 1 99 ? -10.759 5.337 -11.253 1.00 88.25 99 VAL A O 1
ATOM 760 N N . ILE A 1 100 ? -9.603 3.701 -12.262 1.00 91.12 100 ILE A N 1
ATOM 761 C CA . ILE A 1 100 ? -10.721 2.743 -12.309 1.00 91.12 100 ILE A CA 1
ATOM 762 C C . ILE A 1 100 ? -11.183 2.381 -10.895 1.00 91.12 100 ILE A C 1
ATOM 764 O O . ILE A 1 100 ? -12.387 2.322 -10.644 1.00 91.12 100 ILE A O 1
ATOM 768 N N . SER A 1 101 ? -10.248 2.127 -9.976 1.00 91.00 101 SER A N 1
ATOM 769 C CA . SER A 1 101 ? -10.563 1.787 -8.587 1.00 91.00 101 SER A CA 1
ATOM 770 C C . SER A 1 101 ? -11.304 2.930 -7.898 1.00 91.00 101 SER A C 1
ATOM 772 O O . SER A 1 101 ? -12.347 2.698 -7.289 1.00 91.00 101 SER A O 1
ATOM 774 N N . LEU A 1 102 ? -10.809 4.162 -8.045 1.00 92.81 102 LEU A N 1
ATOM 775 C CA . LEU A 1 102 ? -11.449 5.354 -7.496 1.00 92.81 102 LEU A CA 1
ATOM 776 C C . LEU A 1 102 ? -12.838 5.576 -8.104 1.00 92.81 102 LEU A C 1
ATOM 778 O O . LEU A 1 102 ? -13.797 5.798 -7.373 1.00 92.81 102 LEU A O 1
ATOM 782 N N . TRP A 1 103 ? -12.971 5.473 -9.428 1.00 95.44 103 TRP A N 1
ATOM 783 C CA . TRP A 1 103 ? -14.254 5.637 -10.110 1.00 95.44 103 TRP A CA 1
ATOM 784 C C . TRP A 1 103 ? -15.285 4.597 -9.656 1.00 95.44 103 TRP A C 1
ATOM 786 O O . TRP A 1 103 ? -16.433 4.945 -9.379 1.00 95.44 103 TRP A O 1
ATOM 796 N N . LYS A 1 104 ? -14.878 3.326 -9.525 1.00 95.75 104 LYS A N 1
ATOM 797 C CA . LYS A 1 104 ? -15.744 2.267 -8.991 1.00 95.75 104 LYS A CA 1
ATOM 798 C C . LYS A 1 104 ? -16.165 2.570 -7.556 1.00 95.75 104 LYS A C 1
ATOM 800 O O . LYS A 1 104 ? -17.349 2.457 -7.259 1.00 95.75 104 LYS A O 1
ATOM 805 N N . ALA A 1 105 ? -15.230 2.981 -6.700 1.00 94.31 105 ALA A N 1
ATOM 806 C CA . ALA A 1 105 ? -15.516 3.319 -5.309 1.00 94.31 105 ALA A CA 1
ATOM 807 C C . ALA A 1 105 ? -16.515 4.485 -5.193 1.00 94.31 105 ALA A C 1
ATOM 809 O O . ALA A 1 105 ? -17.541 4.335 -4.541 1.00 94.31 105 ALA A O 1
ATOM 810 N N . LEU A 1 106 ? -16.302 5.577 -5.938 1.00 96.06 106 LEU A N 1
ATOM 811 C CA . LEU A 1 106 ? -17.234 6.713 -5.990 1.00 96.06 106 LEU A CA 1
ATOM 812 C C . LEU A 1 106 ? -18.616 6.317 -6.533 1.00 96.06 106 LEU A C 1
ATOM 814 O O . LEU A 1 106 ? -19.637 6.832 -6.085 1.00 96.06 106 LEU A O 1
ATOM 818 N N . ARG A 1 107 ? -18.678 5.385 -7.494 1.00 97.00 107 ARG A N 1
ATOM 819 C CA . ARG A 1 107 ? -19.953 4.858 -7.999 1.00 97.00 107 ARG A CA 1
ATOM 820 C C . ARG A 1 107 ? -20.689 4.036 -6.937 1.00 97.00 107 ARG A C 1
ATOM 822 O O . ARG A 1 107 ? -21.917 4.090 -6.894 1.00 97.00 107 ARG A O 1
ATOM 829 N N . PHE A 1 108 ? -19.967 3.277 -6.112 1.00 96.81 108 PHE A N 1
ATOM 830 C CA . PHE A 1 108 ? -20.562 2.582 -4.972 1.00 96.81 108 PHE A CA 1
ATOM 831 C C . PHE A 1 108 ? -21.071 3.573 -3.925 1.00 96.81 108 PHE A C 1
ATOM 833 O O . PHE A 1 108 ? -22.217 3.438 -3.516 1.00 96.81 108 PHE A O 1
ATOM 840 N N . ASP A 1 109 ? -20.309 4.620 -3.605 1.00 96.81 109 ASP A N 1
ATOM 841 C CA . ASP A 1 109 ? -20.752 5.674 -2.681 1.00 96.81 109 ASP A CA 1
ATOM 842 C C . ASP A 1 109 ? -22.026 6.387 -3.185 1.00 96.81 109 ASP A C 1
ATOM 844 O O . ASP A 1 109 ? -22.986 6.571 -2.439 1.00 96.81 109 ASP A O 1
ATOM 848 N N . LEU A 1 110 ? -22.103 6.700 -4.487 1.00 96.94 110 LEU A N 1
ATOM 849 C CA . LEU A 1 110 ? -23.311 7.266 -5.113 1.00 96.94 110 LEU A CA 1
ATOM 850 C C . LEU A 1 110 ? -24.522 6.325 -5.072 1.00 96.94 110 LEU A C 1
ATOM 852 O O . LEU A 1 110 ? -25.665 6.790 -5.087 1.00 96.94 110 LEU A O 1
ATOM 856 N N . LYS A 1 111 ? -24.282 5.010 -5.092 1.00 97.44 111 LYS A N 1
ATOM 857 C CA . LYS A 1 111 ? -25.337 3.997 -5.008 1.00 97.44 111 LYS A CA 1
ATOM 858 C C . LYS A 1 111 ? -25.826 3.837 -3.569 1.00 97.44 111 LYS A C 1
ATOM 860 O O . LYS A 1 111 ? -27.030 3.697 -3.382 1.00 97.44 111 LYS A O 1
ATOM 865 N N . ASP A 1 112 ? -24.912 3.857 -2.602 1.00 96.00 112 ASP A N 1
ATOM 866 C CA . ASP A 1 112 ? -25.217 3.672 -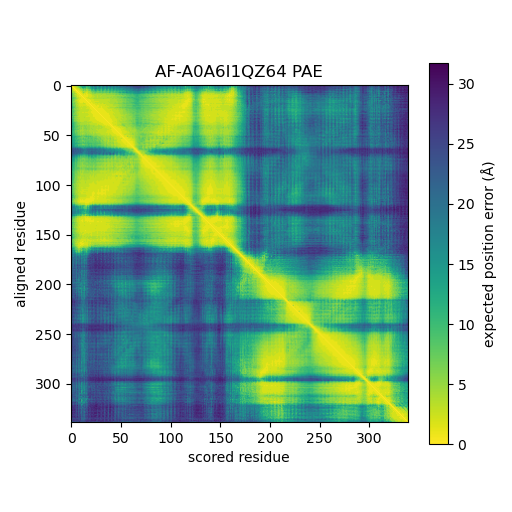1.181 1.00 96.00 112 ASP A CA 1
ATOM 867 C C . ASP A 1 112 ? -25.904 4.904 -0.573 1.00 96.00 112 ASP A C 1
ATOM 869 O O . ASP A 1 112 ? -26.758 4.765 0.296 1.00 96.00 112 ASP A O 1
ATOM 873 N N . ARG A 1 113 ? -25.604 6.109 -1.091 1.00 96.88 113 ARG A N 1
ATOM 874 C CA . ARG A 1 113 ? -26.188 7.395 -0.655 1.00 96.88 113 ARG A CA 1
ATOM 875 C C . ARG A 1 113 ? -26.030 7.663 0.845 1.00 96.88 113 ARG A C 1
ATOM 877 O O . ARG A 1 113 ? -26.861 8.342 1.442 1.00 96.88 113 ARG A O 1
ATOM 884 N N . ARG A 1 114 ? -24.947 7.163 1.439 1.00 97.19 114 ARG A N 1
ATOM 885 C CA . ARG A 1 114 ? -24.639 7.308 2.862 1.00 97.19 114 ARG A CA 1
ATOM 886 C C . ARG A 1 114 ? -23.238 7.865 3.072 1.00 97.19 114 ARG A C 1
ATOM 888 O O . ARG A 1 114 ? -22.317 7.569 2.311 1.00 97.19 114 ARG A O 1
ATOM 895 N N . ILE A 1 115 ? -23.096 8.658 4.125 1.00 97.00 115 ILE A N 1
ATOM 896 C CA . ILE A 1 115 ? -21.830 9.164 4.656 1.00 97.00 115 ILE A CA 1
ATOM 897 C C . ILE A 1 115 ? -21.631 8.543 6.030 1.00 97.00 115 ILE A C 1
ATOM 899 O O . ILE A 1 115 ? -22.560 8.492 6.835 1.00 97.00 115 ILE A O 1
ATOM 903 N N . GLU A 1 116 ? -20.422 8.060 6.291 1.00 97.06 116 GLU A N 1
ATOM 904 C CA . GLU A 1 116 ? -20.037 7.569 7.607 1.00 97.06 116 GLU A CA 1
ATOM 905 C C . GLU A 1 116 ? -19.468 8.729 8.431 1.00 97.06 116 GLU A C 1
ATOM 907 O O . GLU A 1 116 ? -18.535 9.416 8.001 1.00 97.06 116 GLU A O 1
ATOM 912 N N . CYS A 1 117 ? -20.050 8.961 9.606 1.00 96.81 117 CYS A N 1
ATOM 913 C CA . CYS A 1 117 ? -19.634 10.010 10.526 1.00 96.81 117 CYS A CA 1
ATOM 914 C C . CYS A 1 117 ? -18.675 9.419 11.561 1.00 96.81 117 CYS A C 1
ATOM 916 O O . CYS A 1 117 ? -18.940 8.366 12.139 1.00 96.81 117 CYS A O 1
ATOM 918 N N . PHE A 1 118 ? -17.575 10.112 11.828 1.00 93.88 118 PHE A N 1
ATOM 919 C CA . PHE A 1 118 ? -16.619 9.771 12.872 1.00 93.88 118 PHE A CA 1
ATOM 920 C C . PHE A 1 118 ? -16.471 10.959 13.809 1.00 93.88 118 PHE A C 1
ATOM 922 O O . PHE A 1 118 ? -16.355 12.096 13.355 1.00 93.88 118 PHE A O 1
ATOM 929 N N . SER A 1 119 ? -16.446 10.711 15.113 1.00 91.50 119 SER A N 1
ATOM 930 C CA . SER A 1 119 ? -16.160 11.759 16.088 1.00 91.50 119 SER A CA 1
ATOM 931 C C . SER A 1 119 ? -15.278 11.239 17.207 1.00 91.50 119 SER A C 1
ATOM 933 O O . SER A 1 119 ? -15.254 10.038 17.507 1.00 91.50 119 SER A O 1
ATOM 935 N N . SER A 1 120 ? -14.567 12.159 17.850 1.00 85.81 120 SER A N 1
ATOM 936 C CA . SER A 1 120 ? -13.939 11.853 19.127 1.00 85.81 120 SER A CA 1
ATOM 937 C C . SER A 1 120 ? -15.045 11.533 20.146 1.00 85.81 120 SER A C 1
ATOM 939 O O . SER A 1 120 ? -16.091 12.200 20.134 1.00 85.81 120 SER A O 1
ATOM 941 N N . PRO A 1 121 ? -14.899 10.494 20.989 1.00 74.31 121 PRO A N 1
ATOM 942 C CA . PRO A 1 121 ? -15.775 10.340 22.140 1.00 74.31 121 PRO A CA 1
ATOM 943 C C . PRO A 1 121 ? -15.621 11.609 22.979 1.00 74.31 121 PRO A C 1
ATOM 945 O O . PRO A 1 121 ? -14.529 11.874 23.474 1.00 74.31 121 PRO A O 1
ATOM 948 N N . LYS A 1 122 ? -16.687 12.421 23.069 1.00 66.00 122 LYS A N 1
ATOM 949 C CA . LYS A 1 122 ? -16.706 13.638 23.892 1.00 66.00 122 LYS A CA 1
ATOM 950 C C . LYS A 1 122 ? -16.044 13.314 25.228 1.00 66.00 122 LYS A C 1
ATOM 952 O O . LYS A 1 122 ? -16.533 12.430 25.935 1.00 66.00 122 LYS A O 1
ATOM 957 N N . SER A 1 123 ? -14.958 14.007 25.565 1.00 50.59 123 SER A N 1
ATOM 958 C CA . SER A 1 123 ? -14.526 14.071 26.952 1.00 50.59 123 SER A CA 1
ATOM 959 C C . SER A 1 123 ? -15.722 14.645 27.705 1.00 50.59 123 SER A C 1
ATOM 961 O O . SER A 1 123 ? -16.093 15.800 27.546 1.00 50.59 123 SER A O 1
ATOM 963 N N . LEU A 1 124 ? -16.411 13.805 28.471 1.00 49.78 124 LEU A N 1
ATOM 964 C CA . LEU A 1 124 ? -17.548 14.189 29.313 1.00 49.78 124 LEU A CA 1
ATOM 965 C C . LEU A 1 124 ? -17.119 15.112 30.480 1.00 49.78 124 LEU A C 1
ATOM 967 O O . LEU A 1 124 ? -17.843 15.234 31.460 1.00 49.78 124 LEU A O 1
ATOM 971 N N . GLY A 1 125 ? -15.944 15.742 30.386 1.00 50.22 125 GLY A N 1
ATOM 972 C CA . GLY A 1 125 ? -15.414 16.693 31.348 1.00 50.22 125 GLY A CA 1
ATOM 973 C C . GLY A 1 125 ? -15.801 18.110 30.948 1.00 50.22 125 GLY A C 1
ATOM 974 O O . GLY A 1 125 ? -15.411 18.593 29.890 1.00 50.22 125 GLY A O 1
ATOM 975 N N . GLU A 1 126 ? -16.601 18.729 31.806 1.00 51.00 126 GLU A N 1
ATOM 976 C CA . GLU A 1 126 ? -17.032 20.123 31.786 1.00 51.00 126 GLU A CA 1
ATOM 977 C C . GLU A 1 126 ? -15.888 21.104 31.483 1.00 51.00 126 GLU A C 1
ATOM 979 O O . GLU A 1 126 ? -14.812 21.007 32.068 1.00 51.00 126 GLU A O 1
ATOM 984 N N . GLY A 1 127 ? -16.152 22.113 30.649 1.00 52.34 127 GLY A N 1
ATOM 985 C CA . GLY A 1 127 ? -15.448 23.393 30.766 1.00 52.34 127 GLY A CA 1
ATOM 986 C C . GLY A 1 127 ? -15.134 24.093 29.458 1.00 52.34 127 GLY A C 1
ATOM 987 O O . GLY A 1 127 ? -15.575 25.222 29.271 1.00 52.34 127 GLY A O 1
ATOM 988 N N . ASP A 1 128 ? -14.428 23.434 28.543 1.00 53.78 128 ASP A N 1
ATOM 989 C CA . ASP A 1 128 ? -13.893 24.112 27.364 1.00 53.78 128 ASP A CA 1
ATOM 990 C C . ASP A 1 128 ? -14.564 23.630 26.082 1.00 53.78 128 ASP A C 1
ATOM 992 O O . ASP A 1 128 ? -14.629 22.440 25.779 1.00 53.78 128 ASP A O 1
ATOM 996 N N . ALA A 1 129 ? -15.062 24.587 25.299 1.00 57.50 129 ALA A N 1
ATOM 997 C CA . ALA A 1 129 ? -15.563 24.391 23.944 1.00 57.50 129 ALA A CA 1
ATOM 998 C C . ALA A 1 129 ? -14.418 24.055 22.964 1.00 57.50 129 ALA A C 1
ATOM 1000 O O . ALA A 1 129 ? -14.321 24.643 21.886 1.00 57.50 129 ALA A O 1
ATOM 1001 N N . GLU A 1 130 ? -13.529 23.128 23.334 1.00 58.91 130 GLU A N 1
ATOM 1002 C CA . GLU A 1 130 ? -12.575 22.540 22.406 1.00 58.91 130 GLU A CA 1
ATOM 1003 C C . GLU A 1 130 ? -13.370 21.879 21.280 1.00 58.91 130 GLU A C 1
ATOM 1005 O O . GLU A 1 130 ? -14.225 21.011 21.494 1.00 58.91 130 GLU A O 1
ATOM 1010 N N . ALA A 1 131 ? -13.143 22.379 20.065 1.00 65.56 131 ALA A N 1
ATOM 1011 C CA . ALA A 1 131 ? -13.853 21.977 18.867 1.00 65.56 131 ALA A CA 1
ATOM 1012 C C . ALA A 1 131 ? -13.821 20.450 18.741 1.00 65.56 131 ALA A C 1
ATOM 1014 O O . ALA A 1 131 ? -12.767 19.858 18.523 1.00 65.56 131 ALA A O 1
ATOM 1015 N N . SER A 1 132 ? -14.982 19.810 18.896 1.00 76.25 132 SER A N 1
ATOM 1016 C CA . SER A 1 132 ? -15.088 18.359 18.788 1.00 76.25 132 SER A CA 1
ATOM 1017 C C . SER A 1 132 ? -14.599 17.912 17.411 1.00 76.25 132 SER A C 1
ATOM 1019 O O . SER A 1 132 ? -15.225 18.228 16.395 1.00 76.25 132 SER A O 1
ATOM 1021 N N . GLU A 1 133 ? -13.491 17.168 17.388 1.00 87.88 133 GLU A N 1
ATOM 1022 C CA . GLU A 1 133 ? -12.959 16.595 16.157 1.00 87.88 133 GLU A CA 1
ATOM 1023 C C . GLU A 1 133 ? -14.000 15.657 15.541 1.00 87.88 133 GLU A C 1
ATOM 1025 O O . GLU A 1 133 ? -14.401 14.648 16.136 1.00 87.88 133 GLU A O 1
ATOM 1030 N N . SER A 1 134 ? -14.467 16.022 14.351 1.00 93.00 134 SER A N 1
ATOM 1031 C CA . SER A 1 134 ? -15.438 15.261 13.574 1.00 93.00 134 SER A CA 1
ATOM 1032 C C . SER A 1 134 ? -14.973 15.127 12.131 1.00 93.00 134 SER A C 1
ATOM 1034 O O . SER A 1 134 ? -14.402 16.044 11.541 1.00 93.00 134 SER A O 1
ATOM 1036 N N . LEU A 1 135 ? -15.203 13.953 11.559 1.00 94.94 135 LEU A N 1
ATOM 1037 C CA . LEU A 1 135 ? -14.801 13.614 10.207 1.00 94.94 135 LEU A CA 1
ATOM 1038 C C . LEU A 1 135 ? -15.952 12.898 9.515 1.00 94.94 135 LEU A C 1
ATOM 1040 O O . LEU A 1 135 ? -16.481 11.916 10.026 1.00 94.94 135 LEU A O 1
ATOM 1044 N N . GLU A 1 136 ? -16.316 13.366 8.332 1.00 97.25 136 GLU A N 1
ATOM 1045 C CA . GLU A 1 136 ? -17.322 12.723 7.496 1.00 97.25 136 GLU A CA 1
ATOM 1046 C C . GLU A 1 136 ? -16.654 12.114 6.273 1.00 97.25 136 GLU A C 1
ATOM 1048 O O . GLU A 1 136 ? -15.935 12.802 5.543 1.00 97.25 136 GLU A O 1
ATOM 1053 N N . VAL A 1 137 ? -16.862 10.817 6.052 1.00 97.00 137 VAL A N 1
ATOM 1054 C CA . VAL A 1 137 ? -16.128 10.046 5.044 1.00 97.00 137 VAL A CA 1
ATOM 1055 C C . VAL A 1 137 ? -17.085 9.200 4.216 1.00 97.00 137 VAL A C 1
ATOM 1057 O O . VAL A 1 137 ? -18.002 8.566 4.739 1.00 97.00 137 VAL A O 1
ATOM 1060 N N . PHE A 1 138 ? -16.841 9.139 2.909 1.00 97.06 138 PHE A N 1
ATOM 1061 C CA . PHE A 1 138 ? -17.529 8.201 2.031 1.00 97.06 138 PHE A CA 1
ATOM 1062 C C . PHE A 1 138 ? -16.997 6.768 2.232 1.00 97.06 138 PHE A C 1
ATOM 1064 O O . PHE A 1 138 ? -15.784 6.546 2.134 1.00 97.06 138 PHE A O 1
ATOM 1071 N N . PRO A 1 139 ? -17.869 5.783 2.502 1.00 93.50 139 PRO A N 1
ATOM 1072 C CA . PRO A 1 139 ? -17.467 4.488 3.050 1.00 93.50 139 PRO A CA 1
ATOM 1073 C C . PRO A 1 139 ? -16.628 3.624 2.101 1.00 93.50 139 PRO A C 1
ATOM 1075 O O . PRO A 1 139 ? -15.813 2.832 2.578 1.00 93.50 139 PRO A O 1
ATOM 1078 N N . HIS A 1 140 ? -16.802 3.742 0.780 1.00 94.25 140 HIS A N 1
ATOM 1079 C CA . HIS A 1 140 ? -16.069 2.930 -0.194 1.00 94.25 140 HIS A CA 1
ATOM 1080 C C . HIS A 1 140 ? -14.838 3.638 -0.757 1.00 94.25 140 HIS A C 1
ATOM 1082 O O . HIS A 1 140 ? -13.793 3.005 -0.910 1.00 94.25 140 HIS A O 1
ATOM 1088 N N . SER A 1 141 ? -14.936 4.926 -1.098 1.00 94.50 141 SER A N 1
ATOM 1089 C CA . SER A 1 141 ? -13.784 5.686 -1.611 1.00 94.50 141 SER A CA 1
ATOM 1090 C C . SER A 1 141 ? -12.818 6.137 -0.521 1.00 94.50 141 SER A C 1
ATOM 1092 O O . SER A 1 141 ? -11.668 6.451 -0.836 1.00 94.50 141 SER A O 1
ATOM 1094 N N . GLY A 1 142 ? -13.263 6.193 0.738 1.00 94.88 142 GLY A N 1
ATOM 1095 C CA . GLY A 1 142 ? -12.496 6.787 1.829 1.00 94.88 142 GLY A CA 1
ATOM 1096 C C . GLY A 1 142 ? -12.281 8.290 1.642 1.00 94.88 142 GLY A C 1
ATOM 1097 O O . GLY A 1 142 ? -11.380 8.863 2.244 1.00 94.88 142 GLY A O 1
ATOM 1098 N N . MET A 1 143 ? -13.038 8.944 0.758 1.00 96.69 143 MET A N 1
ATOM 1099 C CA . MET A 1 143 ? -12.897 10.375 0.508 1.00 96.69 143 MET A CA 1
ATOM 1100 C C . MET A 1 143 ? -13.528 11.162 1.659 1.00 96.69 143 MET A C 1
ATOM 1102 O O . MET A 1 143 ? -14.676 10.916 2.025 1.00 96.69 143 MET A O 1
ATOM 1106 N N . VAL A 1 144 ? -12.779 12.109 2.222 1.00 95.81 144 VAL A N 1
ATOM 1107 C CA . VAL A 1 144 ? -13.264 12.993 3.287 1.00 95.81 144 VAL A CA 1
ATOM 1108 C C . VAL A 1 144 ? -14.154 14.071 2.680 1.00 95.81 144 VAL A C 1
ATOM 1110 O O . VAL A 1 144 ? -13.733 14.791 1.771 1.00 95.81 144 VAL A O 1
ATOM 1113 N N . PHE A 1 145 ? -15.375 14.180 3.192 1.00 96.00 145 PHE A N 1
ATOM 1114 C CA . PHE A 1 145 ? -16.356 15.176 2.784 1.00 96.00 145 PHE A CA 1
ATOM 1115 C C . PHE A 1 145 ? -16.263 16.450 3.636 1.00 96.00 145 PHE A C 1
ATOM 1117 O O . PHE A 1 145 ? -16.086 17.537 3.077 1.00 96.00 145 PHE A O 1
ATOM 1124 N N . LEU A 1 146 ? -16.303 16.303 4.966 1.00 96.31 146 LEU A N 1
ATOM 1125 C CA . LEU A 1 146 ? -16.151 17.386 5.943 1.00 96.31 146 LEU A CA 1
ATOM 1126 C C . LEU A 1 146 ? -15.147 17.011 7.040 1.00 96.31 146 LEU A C 1
ATOM 1128 O O . LEU A 1 146 ? -15.051 15.855 7.455 1.00 96.31 146 LEU A O 1
ATOM 1132 N N . VAL A 1 147 ? -14.425 18.022 7.518 1.00 94.31 147 VAL A N 1
ATOM 1133 C CA . VAL A 1 147 ? -13.555 18.004 8.696 1.00 94.31 147 VAL A CA 1
ATOM 1134 C C . VAL A 1 147 ? -14.052 19.104 9.627 1.00 94.31 147 VAL A C 1
ATOM 1136 O O . VAL A 1 147 ? -14.033 20.278 9.259 1.00 94.31 147 VAL A O 1
ATOM 1139 N N . ASN A 1 148 ? -14.515 18.748 10.822 1.00 93.50 148 ASN A N 1
ATOM 1140 C CA . ASN A 1 148 ? -15.064 19.683 11.810 1.00 93.50 148 ASN A CA 1
ATOM 1141 C C . ASN A 1 148 ? -16.193 20.554 11.233 1.00 93.50 148 ASN A C 1
ATOM 1143 O O . ASN A 1 148 ? -16.216 21.768 11.421 1.00 93.50 148 ASN A O 1
ATOM 1147 N N . GLY A 1 149 ? -17.076 19.939 10.438 1.00 93.06 149 GLY A N 1
ATOM 1148 C CA . GLY A 1 149 ? -18.163 20.622 9.724 1.00 93.06 149 GLY A CA 1
ATOM 1149 C C . GLY A 1 149 ? -17.723 21.472 8.525 1.00 93.06 149 GLY A C 1
ATOM 1150 O O . GLY A 1 149 ? -18.571 21.961 7.786 1.00 93.06 149 GLY A O 1
ATOM 1151 N N . ASN A 1 150 ? -16.418 21.621 8.287 1.00 94.88 150 ASN A N 1
ATOM 1152 C CA . ASN A 1 150 ? -15.877 22.416 7.195 1.00 94.88 150 ASN A CA 1
ATOM 1153 C C . ASN A 1 150 ? -15.367 21.549 6.054 1.00 94.88 150 ASN A C 1
ATOM 1155 O O . ASN A 1 150 ? -14.847 20.449 6.225 1.00 94.88 150 ASN A O 1
ATOM 1159 N N . GLN A 1 151 ? -15.460 22.093 4.854 1.00 93.31 151 GLN A N 1
ATOM 1160 C CA . GLN A 1 151 ? -14.919 21.452 3.679 1.00 93.31 151 GLN A CA 1
ATOM 1161 C C . GLN A 1 151 ? -13.390 21.510 3.654 1.00 93.31 151 GLN A C 1
ATOM 1163 O O . GLN A 1 151 ? -12.829 22.606 3.747 1.00 93.31 151 GLN A O 1
ATOM 1168 N N . PRO A 1 152 ? -12.692 20.383 3.434 1.00 92.00 152 PRO A N 1
ATOM 1169 C CA . PRO A 1 152 ? -11.257 20.438 3.228 1.00 92.00 152 PRO A CA 1
ATOM 1170 C C . PRO A 1 152 ? -10.934 21.171 1.914 1.00 92.00 152 PRO A C 1
ATOM 1172 O O . PRO A 1 152 ? -11.557 20.941 0.875 1.00 92.00 152 PRO A O 1
ATOM 1175 N N . SER A 1 153 ? -9.924 22.046 1.951 1.00 88.69 153 SER A N 1
ATOM 1176 C CA . SER A 1 153 ? -9.443 22.805 0.783 1.00 88.69 153 SER A CA 1
ATOM 1177 C C . SER A 1 153 ? -8.805 21.915 -0.289 1.00 88.69 153 SER A C 1
ATOM 1179 O O . SER A 1 153 ? -8.702 22.297 -1.454 1.00 88.69 153 SER A O 1
ATOM 1181 N N . GLN A 1 154 ? -8.382 20.712 0.100 1.00 89.06 154 GLN A N 1
ATOM 1182 C CA . GLN A 1 154 ? -7.813 19.694 -0.772 1.00 89.06 154 GLN A CA 1
ATOM 1183 C C . GLN A 1 154 ? -8.539 18.365 -0.573 1.00 89.06 154 GLN A C 1
ATOM 1185 O O . GLN A 1 154 ? -9.114 18.098 0.478 1.00 89.06 154 GLN A O 1
ATOM 1190 N N . ARG A 1 155 ? -8.490 17.496 -1.584 1.00 90.81 155 ARG A N 1
ATOM 1191 C CA . ARG A 1 155 ? -9.082 16.156 -1.490 1.00 90.81 155 ARG A CA 1
ATOM 1192 C C . ARG A 1 155 ? -8.235 15.285 -0.575 1.00 90.81 155 ARG A C 1
ATOM 1194 O O . ARG A 1 155 ? -7.090 14.979 -0.908 1.00 90.81 155 ARG A O 1
ATOM 1201 N N . ILE A 1 156 ? -8.816 14.864 0.540 1.00 91.00 156 ILE A N 1
ATOM 1202 C CA . ILE A 1 156 ? -8.175 13.978 1.508 1.00 91.00 156 ILE A CA 1
ATOM 1203 C C . ILE A 1 156 ? -8.823 12.598 1.384 1.00 91.00 156 ILE A C 1
ATOM 1205 O O . ILE A 1 156 ? -10.046 12.481 1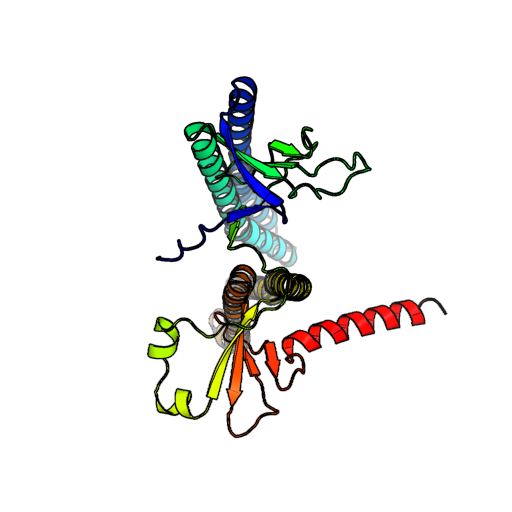.326 1.00 91.00 156 ILE A O 1
ATOM 1209 N N . PHE A 1 157 ? -7.990 11.560 1.327 1.00 91.19 157 PHE A N 1
ATOM 1210 C CA . PHE A 1 157 ? -8.422 10.166 1.346 1.00 91.19 157 PHE A CA 1
ATOM 1211 C C . PHE A 1 157 ? -7.916 9.508 2.624 1.00 91.19 157 PHE A C 1
ATOM 1213 O O . PHE A 1 157 ? -6.743 9.643 2.980 1.00 91.19 157 PHE A O 1
ATOM 1220 N N . VAL A 1 158 ? -8.799 8.789 3.298 1.00 87.69 158 VAL A N 1
ATOM 1221 C CA . VAL A 1 158 ? -8.548 8.118 4.568 1.00 87.69 158 VAL A CA 1
ATOM 1222 C C . VAL A 1 158 ? -8.932 6.651 4.470 1.00 87.69 158 VAL A C 1
ATOM 1224 O O . VAL A 1 158 ? -9.763 6.254 3.657 1.00 87.69 158 VAL A O 1
ATOM 1227 N N . ASN A 1 159 ? -8.281 5.824 5.283 1.00 81.06 159 ASN A N 1
ATOM 1228 C CA . ASN A 1 159 ? -8.590 4.405 5.347 1.00 81.06 159 ASN A CA 1
ATOM 1229 C C . ASN A 1 159 ? -9.554 4.157 6.509 1.00 81.06 159 ASN A C 1
ATOM 1231 O O . ASN A 1 159 ? -9.197 4.426 7.658 1.00 81.06 159 ASN A O 1
ATOM 1235 N N . VAL A 1 160 ? -10.745 3.648 6.201 1.00 82.56 160 VAL A N 1
ATOM 1236 C CA . VAL A 1 160 ? -11.728 3.231 7.204 1.00 82.56 160 VAL A CA 1
ATOM 1237 C C . VAL A 1 160 ? -11.495 1.760 7.524 1.00 82.56 160 VAL A C 1
ATOM 1239 O O . VAL A 1 160 ? -11.582 0.900 6.648 1.00 82.56 160 VAL A O 1
ATOM 1242 N N . CYS A 1 161 ? -11.203 1.462 8.787 1.00 78.19 161 CYS A N 1
ATOM 1243 C CA . CYS A 1 161 ? -10.901 0.110 9.247 1.00 78.19 161 CYS A CA 1
ATOM 1244 C C . CYS A 1 161 ? -11.936 -0.347 10.278 1.00 78.19 161 CYS A C 1
ATOM 1246 O O . CYS A 1 161 ? -12.240 0.384 11.216 1.00 78.19 161 CYS A O 1
ATOM 1248 N N . ALA A 1 162 ? -12.433 -1.578 10.162 1.00 73.69 162 ALA A N 1
ATOM 1249 C CA . ALA A 1 162 ? -13.156 -2.227 11.252 1.00 73.69 162 ALA A CA 1
ATOM 1250 C C . ALA A 1 162 ? -12.135 -2.775 12.263 1.00 73.69 162 ALA A C 1
ATOM 1252 O O . ALA A 1 162 ? -11.310 -3.618 11.913 1.00 73.69 162 ALA A O 1
ATOM 1253 N N . ALA A 1 163 ? -12.163 -2.276 13.497 1.00 64.75 163 ALA A N 1
ATOM 1254 C CA . ALA A 1 163 ? -11.269 -2.691 14.569 1.00 64.75 163 ALA A CA 1
ATOM 1255 C C . ALA A 1 163 ? -11.997 -2.708 15.920 1.00 64.75 163 ALA A C 1
ATOM 1257 O O . ALA A 1 163 ? -12.775 -1.819 16.266 1.00 64.75 163 ALA A O 1
ATOM 1258 N N . ILE A 1 164 ? -11.713 -3.722 16.733 1.00 59.09 164 ILE A N 1
ATOM 1259 C CA . ILE A 1 164 ? -12.183 -3.763 18.119 1.00 59.09 164 ILE A CA 1
ATOM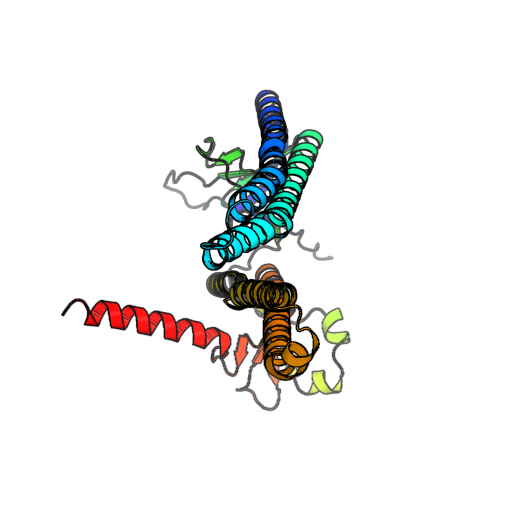 1260 C C . ILE A 1 164 ? -11.441 -2.664 18.891 1.00 59.09 164 ILE A C 1
ATOM 1262 O O . ILE A 1 164 ? -10.211 -2.555 18.784 1.00 59.09 164 ILE A O 1
ATOM 1266 N N . ALA A 1 165 ? -12.187 -1.844 19.641 1.00 54.31 165 ALA A N 1
ATOM 1267 C CA . ALA A 1 165 ? -11.651 -0.712 20.395 1.00 54.31 165 ALA A CA 1
ATOM 1268 C C . ALA A 1 165 ? -10.388 -1.109 21.186 1.00 54.31 165 ALA A C 1
ATOM 1270 O O . ALA A 1 165 ? -10.339 -2.220 21.731 1.00 54.31 165 ALA A O 1
ATOM 1271 N N . PRO A 1 166 ? -9.344 -0.263 21.222 1.00 51.09 166 PRO A N 1
ATOM 1272 C CA . PRO A 1 166 ? -8.240 -0.432 22.157 1.00 51.09 166 PRO A CA 1
ATOM 1273 C C . PRO A 1 166 ? -8.747 -0.539 23.597 1.00 51.09 166 PRO A C 1
ATOM 1275 O O . PRO A 1 166 ? -9.430 0.384 24.020 1.00 51.09 166 PRO A O 1
ATOM 1278 N N . PRO A 1 167 ? -8.462 -1.618 24.364 1.00 48.44 167 PRO A N 1
ATOM 1279 C CA . PRO A 1 167 ? -8.461 -1.520 25.804 1.00 48.44 167 PRO A CA 1
ATOM 1280 C C . PRO A 1 167 ? -7.483 -0.407 26.171 1.00 48.44 167 PRO A C 1
ATOM 1282 O O . PRO A 1 167 ? -6.393 -0.303 25.602 1.00 48.44 167 PRO A O 1
ATOM 1285 N N . GLU A 1 168 ? -7.899 0.427 27.113 1.00 41.72 168 GLU A N 1
ATOM 1286 C CA . GLU A 1 168 ? -7.146 1.591 27.591 1.00 41.72 168 GLU A CA 1
ATOM 1287 C C . GLU A 1 168 ? -5.815 1.196 28.254 1.00 41.72 168 GLU A C 1
ATOM 1289 O O . GLU A 1 168 ? -4.909 2.015 28.406 1.00 41.72 168 GLU A O 1
ATOM 1294 N N . HIS A 1 169 ? -5.655 -0.088 28.586 1.00 42.25 169 HIS A N 1
ATOM 1295 C CA . HIS A 1 169 ? -4.452 -0.657 29.177 1.00 42.25 169 HIS A CA 1
ATOM 1296 C C . HIS A 1 169 ? -3.964 -1.879 28.396 1.00 42.25 169 HIS A C 1
ATOM 1298 O O . HIS A 1 169 ? -4.755 -2.638 27.822 1.00 42.25 169 HIS A O 1
ATOM 1304 N N . ALA A 1 170 ? -2.642 -2.090 28.409 1.00 43.25 170 ALA A N 1
ATOM 1305 C CA . ALA A 1 170 ? -2.023 -3.320 27.932 1.00 43.25 170 ALA A CA 1
ATOM 1306 C C . ALA A 1 170 ? -2.549 -4.489 28.775 1.00 43.25 170 ALA A C 1
ATOM 1308 O O . ALA A 1 170 ? -2.113 -4.718 29.896 1.00 43.25 170 ALA A O 1
ATOM 1309 N N . SER A 1 171 ? -3.543 -5.185 28.243 1.00 46.53 171 SER A N 1
ATOM 1310 C CA . SER A 1 171 ? -4.187 -6.323 28.885 1.00 46.53 171 SER A CA 1
ATOM 1311 C C . SER A 1 171 ? -3.591 -7.595 28.294 1.00 46.53 171 SER A C 1
ATOM 1313 O O . SER A 1 171 ? -3.533 -7.758 27.070 1.00 46.53 171 SER A O 1
ATOM 1315 N N . GLN A 1 172 ? -3.088 -8.460 29.172 1.00 52.44 172 GLN A N 1
ATOM 1316 C CA . GLN A 1 172 ? -2.717 -9.826 28.832 1.00 52.44 172 GLN A CA 1
ATOM 1317 C C . GLN A 1 172 ? -4.004 -10.647 28.754 1.00 52.44 172 GLN A C 1
ATOM 1319 O O . GLN A 1 172 ? -4.785 -10.695 29.702 1.00 52.44 172 GLN A O 1
ATOM 1324 N N . TYR A 1 173 ? -4.253 -11.253 27.600 1.00 52.06 173 TYR A N 1
ATOM 1325 C CA . TYR A 1 173 ? -5.386 -12.143 27.384 1.00 52.06 173 TYR A CA 1
ATOM 1326 C C . TYR A 1 173 ? -4.870 -13.565 27.186 1.00 52.06 173 TYR A C 1
ATOM 1328 O O . TYR A 1 173 ? -3.930 -13.786 26.421 1.00 52.06 173 TYR A O 1
ATOM 1336 N N . ALA A 1 174 ? -5.514 -14.545 27.815 1.00 59.62 174 ALA A N 1
ATOM 1337 C CA . ALA A 1 174 ? -5.306 -15.946 27.461 1.00 59.62 174 ALA A CA 1
ATOM 1338 C C . ALA A 1 174 ? -5.698 -16.181 25.987 1.00 59.62 174 ALA A C 1
ATOM 1340 O O . ALA A 1 174 ? -6.618 -15.531 25.477 1.00 59.62 174 ALA A O 1
ATOM 1341 N N . LEU A 1 175 ? -5.019 -17.099 25.284 1.00 62.47 175 LEU A N 1
ATOM 1342 C CA . LEU A 1 175 ? -5.408 -17.411 23.904 1.00 62.47 175 LEU A CA 1
ATOM 1343 C C . LEU A 1 175 ? -6.823 -18.008 23.837 1.00 62.47 175 LEU A C 1
ATOM 1345 O O . LEU A 1 175 ? -7.180 -18.829 24.689 1.00 62.47 175 LEU A O 1
ATOM 1349 N N . PRO A 1 176 ? -7.606 -17.661 22.794 1.00 68.81 176 PRO A N 1
ATOM 1350 C CA . PRO A 1 176 ? -8.860 -18.337 22.483 1.00 68.81 176 PRO A CA 1
ATOM 1351 C C . PRO A 1 176 ? -8.665 -19.852 22.405 1.00 68.81 176 PRO A C 1
ATOM 1353 O O . PRO A 1 176 ? -7.685 -20.324 21.823 1.00 68.81 176 PRO A O 1
ATOM 1356 N N . LYS A 1 177 ? -9.611 -20.616 22.964 1.00 69.19 177 LYS A N 1
ATOM 1357 C CA . LYS A 1 177 ? -9.504 -22.079 23.077 1.00 69.19 177 LYS A CA 1
ATOM 1358 C C . LYS A 1 177 ? -9.302 -22.768 21.724 1.00 69.19 177 LYS A C 1
ATOM 1360 O O . LYS A 1 177 ? -8.637 -23.801 21.696 1.00 69.19 177 LYS A O 1
ATOM 1365 N N . GLU A 1 178 ? -9.822 -22.208 20.624 1.00 70.69 178 GLU A N 1
ATOM 1366 C CA . GLU A 1 178 ? -9.637 -22.784 19.284 1.00 70.69 178 GLU A CA 1
ATOM 1367 C C . GLU A 1 178 ? -8.170 -22.741 18.837 1.00 70.69 178 GLU A C 1
ATOM 1369 O O . GLU A 1 178 ? -7.657 -23.714 18.288 1.00 70.69 178 GLU A O 1
ATOM 1374 N N . LEU A 1 179 ? -7.469 -21.638 19.117 1.00 65.44 179 LEU A N 1
ATOM 1375 C CA . LEU A 1 179 ? -6.050 -21.496 18.789 1.00 65.44 179 LEU A CA 1
ATOM 1376 C C . LEU A 1 179 ? -5.204 -22.412 19.666 1.00 65.44 179 LEU A C 1
ATOM 1378 O O . LEU A 1 179 ? -4.315 -23.095 19.164 1.00 65.44 179 LEU A O 1
ATOM 1382 N N . THR A 1 180 ? -5.522 -22.501 20.955 1.00 69.44 180 THR A N 1
ATOM 1383 C CA . THR A 1 180 ? -4.791 -23.369 21.879 1.00 69.44 180 THR A CA 1
ATOM 1384 C C . THR A 1 180 ? -4.998 -24.860 21.586 1.00 69.44 180 THR A C 1
ATOM 1386 O O . THR A 1 180 ? -4.147 -25.664 21.949 1.00 69.44 180 THR A O 1
ATOM 1389 N N . ALA A 1 181 ? -6.096 -25.246 20.923 1.00 71.31 181 ALA A N 1
ATOM 1390 C CA . ALA A 1 181 ? -6.342 -26.622 20.480 1.00 71.31 181 ALA A CA 1
ATOM 1391 C C . ALA A 1 181 ? -5.498 -27.032 19.258 1.00 71.31 181 ALA A C 1
ATOM 1393 O O . ALA A 1 181 ? -5.290 -28.220 19.036 1.00 71.31 181 ALA A O 1
ATOM 1394 N N . SER A 1 182 ? -5.002 -26.063 18.480 1.00 75.06 182 SER A N 1
ATOM 1395 C CA . SER A 1 182 ? -4.122 -26.315 17.328 1.00 75.06 182 SER A CA 1
ATOM 1396 C C . SER A 1 182 ? -2.641 -26.464 17.699 1.00 75.06 182 SER A C 1
ATOM 1398 O O . SER A 1 182 ? -1.829 -26.853 16.860 1.00 75.06 182 SER A O 1
ATOM 1400 N N . ILE A 1 183 ? -2.284 -26.153 18.949 1.00 74.62 183 ILE A N 1
ATOM 1401 C CA . ILE A 1 183 ? -0.919 -26.262 19.463 1.00 74.62 183 ILE A CA 1
ATOM 1402 C C . ILE A 1 183 ? -0.686 -27.714 19.915 1.00 74.62 183 ILE A C 1
ATOM 1404 O O . ILE A 1 183 ? -1.480 -28.217 20.715 1.00 74.62 183 ILE A O 1
ATOM 1408 N N . PRO A 1 184 ? 0.383 -28.383 19.444 1.00 82.12 184 PRO A N 1
ATOM 1409 C CA . PRO A 1 184 ? 0.759 -29.716 19.909 1.00 82.12 184 PRO A CA 1
ATOM 1410 C C . PRO A 1 184 ? 0.874 -29.793 21.444 1.00 82.12 184 PRO A C 1
ATOM 1412 O O . PRO A 1 184 ? 1.346 -28.853 22.089 1.00 82.12 184 PRO A O 1
ATOM 1415 N N . ASN A 1 185 ? 0.407 -30.895 22.042 1.00 79.00 185 ASN A N 1
ATOM 1416 C CA . ASN A 1 185 ? 0.316 -31.038 23.504 1.00 79.00 185 ASN A CA 1
ATOM 1417 C C . ASN A 1 185 ? 1.685 -30.932 24.197 1.00 79.00 185 ASN A C 1
ATOM 1419 O O . ASN A 1 185 ? 1.791 -30.295 25.239 1.00 79.00 185 ASN A O 1
ATOM 1423 N N . ASP A 1 186 ? 2.729 -31.475 23.576 1.00 77.31 186 ASP A N 1
ATOM 1424 C CA . ASP A 1 186 ? 4.128 -31.383 24.002 1.00 77.31 186 ASP A CA 1
ATOM 1425 C C . ASP A 1 186 ? 4.606 -29.927 24.127 1.00 77.31 186 ASP A C 1
ATOM 1427 O O . ASP A 1 186 ? 5.240 -29.554 25.112 1.00 77.31 186 ASP A O 1
ATOM 1431 N N . VAL A 1 187 ? 4.222 -29.064 23.184 1.00 75.25 187 VAL A N 1
ATOM 1432 C CA . VAL A 1 187 ? 4.560 -27.632 23.214 1.00 75.25 187 VAL A CA 1
ATOM 1433 C C . VAL A 1 187 ? 3.752 -26.887 24.283 1.00 75.25 187 VAL A C 1
ATOM 1435 O O . VAL A 1 187 ? 4.262 -25.985 24.949 1.00 75.25 187 VAL A O 1
ATOM 1438 N N . ARG A 1 188 ? 2.485 -27.267 24.473 1.00 74.25 188 ARG A N 1
ATOM 1439 C CA . ARG A 1 188 ? 1.572 -26.657 25.454 1.00 74.25 188 ARG A CA 1
ATOM 1440 C C . ARG A 1 188 ? 1.958 -26.970 26.900 1.00 74.25 188 ARG A C 1
ATOM 1442 O O . ARG A 1 188 ? 1.681 -26.183 27.804 1.00 74.25 188 ARG A O 1
ATOM 1449 N N . GLU A 1 189 ? 2.580 -28.121 27.129 1.00 78.56 189 GLU A N 1
ATOM 1450 C CA . GLU A 1 189 ? 3.097 -28.499 28.441 1.00 78.56 189 GLU A CA 1
ATOM 1451 C C . GLU A 1 189 ? 4.358 -27.711 28.807 1.00 78.56 189 GLU A C 1
ATOM 1453 O O . GLU A 1 189 ? 4.509 -27.351 29.976 1.00 78.56 189 GLU A O 1
ATOM 1458 N N . GLN A 1 190 ? 5.188 -27.370 27.815 1.00 79.75 190 GLN A N 1
ATOM 1459 C CA . GLN A 1 190 ? 6.488 -26.708 27.985 1.00 79.75 190 GLN A CA 1
ATOM 1460 C C . GLN A 1 190 ? 6.424 -25.171 27.981 1.00 79.75 190 GLN A C 1
ATOM 1462 O O . GLN A 1 190 ? 7.326 -24.523 28.512 1.00 79.75 190 GLN A O 1
ATOM 1467 N N . ALA A 1 191 ? 5.378 -24.568 27.406 1.00 79.69 191 ALA A N 1
ATOM 1468 C CA . ALA A 1 191 ? 5.265 -23.115 27.289 1.00 79.69 191 ALA A CA 1
ATOM 1469 C C . ALA A 1 191 ? 3.854 -22.585 27.591 1.00 79.69 191 ALA A C 1
ATOM 1471 O O . ALA A 1 191 ? 2.846 -23.168 27.185 1.00 79.69 191 ALA A O 1
ATOM 1472 N N . SER A 1 192 ? 3.781 -21.446 28.280 1.00 82.19 192 SER A N 1
ATOM 1473 C CA . SER A 1 192 ? 2.585 -20.610 28.357 1.00 82.19 192 SER A CA 1
ATOM 1474 C C . SER A 1 192 ? 2.542 -19.652 27.170 1.00 82.19 192 SER A C 1
ATOM 1476 O O . SER A 1 192 ? 3.548 -19.109 26.711 1.00 82.19 192 SER A O 1
ATOM 1478 N N . PHE A 1 193 ? 1.330 -19.456 26.660 1.00 83.00 193 PHE A N 1
ATOM 1479 C CA . PHE A 1 193 ? 1.062 -18.553 25.557 1.00 83.00 193 PHE A CA 1
ATOM 1480 C C . PHE A 1 193 ? 0.037 -17.523 26.014 1.00 83.00 193 PHE A C 1
ATOM 1482 O O . PHE A 1 193 ? -1.080 -17.875 26.406 1.00 83.00 193 PHE A O 1
ATOM 1489 N N . GLU A 1 194 ? 0.402 -16.252 25.918 1.00 85.31 194 GLU A N 1
ATOM 1490 C CA . GLU A 1 194 ? -0.478 -15.126 26.199 1.00 85.31 194 GLU A CA 1
ATOM 1491 C C . GLU A 1 194 ? -0.552 -14.193 24.996 1.00 85.31 194 GLU A C 1
ATOM 1493 O O . GLU A 1 194 ? 0.301 -14.181 24.109 1.00 85.31 194 GLU A O 1
ATOM 1498 N N . ARG A 1 195 ? -1.596 -13.375 24.953 1.00 85.62 195 ARG A N 1
ATOM 1499 C CA . ARG A 1 195 ? -1.770 -12.326 23.959 1.00 85.62 195 ARG A CA 1
ATOM 1500 C C . ARG A 1 195 ? -1.627 -10.975 24.637 1.00 85.62 195 ARG A C 1
ATOM 1502 O O . ARG A 1 195 ? -2.416 -10.641 25.515 1.00 85.62 195 ARG A O 1
ATOM 1509 N N . ARG A 1 196 ? -0.683 -10.162 24.167 1.00 87.81 196 ARG A N 1
ATOM 1510 C CA . ARG A 1 196 ? -0.515 -8.765 24.583 1.00 87.81 196 ARG A CA 1
ATOM 1511 C C . ARG A 1 196 ? -0.974 -7.838 23.467 1.00 87.81 196 ARG A C 1
ATOM 1513 O O . ARG A 1 196 ? -0.649 -8.050 22.300 1.00 87.81 196 ARG A O 1
ATOM 1520 N N . ARG A 1 197 ? -1.715 -6.780 23.793 1.00 86.69 197 ARG A N 1
ATOM 1521 C CA . ARG A 1 197 ? -2.038 -5.746 22.801 1.00 86.69 197 ARG A CA 1
ATOM 1522 C C . ARG A 1 197 ? -0.834 -4.835 22.538 1.00 86.69 197 ARG A C 1
ATOM 1524 O O . ARG A 1 197 ? -0.120 -4.466 23.470 1.00 86.69 197 ARG A O 1
ATOM 1531 N N . LEU A 1 198 ? -0.626 -4.462 21.276 1.00 87.19 198 LEU A N 1
ATOM 1532 C CA . LEU A 1 198 ? 0.364 -3.454 20.899 1.00 87.19 198 LEU A CA 1
ATOM 1533 C C . LEU A 1 198 ? -0.093 -2.076 21.383 1.00 87.19 198 LEU A C 1
ATOM 1535 O O . LEU A 1 198 ? -1.246 -1.689 21.184 1.00 87.19 198 LEU A O 1
ATOM 1539 N N . SER A 1 199 ? 0.826 -1.327 21.985 1.00 86.75 199 SER A N 1
ATOM 1540 C CA . SER A 1 199 ? 0.595 0.081 22.312 1.00 86.75 199 SER A CA 1
ATOM 1541 C C . SER A 1 199 ? 0.568 0.950 21.042 1.00 86.75 199 SER A C 1
ATOM 1543 O O . SER A 1 199 ? 1.152 0.571 20.020 1.00 86.75 199 SER A O 1
ATOM 1545 N N . PRO A 1 200 ? -0.044 2.150 21.077 1.00 84.00 200 PRO A N 1
ATOM 1546 C CA . PRO A 1 200 ? -0.067 3.054 19.923 1.00 84.00 200 PRO A CA 1
ATOM 1547 C C . PRO A 1 200 ? 1.330 3.395 19.383 1.00 84.00 200 PRO A C 1
ATOM 1549 O O . PRO A 1 200 ? 1.538 3.436 18.170 1.00 84.00 200 PRO A O 1
ATOM 1552 N N . ALA A 1 201 ? 2.312 3.571 20.274 1.00 81.81 201 ALA A N 1
ATOM 1553 C CA . ALA A 1 201 ? 3.699 3.832 19.896 1.00 81.81 201 ALA A CA 1
ATOM 1554 C C . ALA A 1 201 ? 4.334 2.649 19.143 1.00 81.81 201 ALA A C 1
ATOM 1556 O O . ALA A 1 201 ? 5.061 2.851 18.171 1.00 81.81 201 ALA A O 1
ATOM 1557 N N . GLU A 1 202 ? 4.032 1.414 19.552 1.00 86.81 202 GLU A N 1
ATOM 1558 C CA . GLU A 1 202 ? 4.510 0.203 18.878 1.00 86.81 202 GLU A CA 1
ATOM 1559 C C . GLU A 1 202 ? 3.845 0.004 17.506 1.00 86.81 202 GLU A C 1
ATOM 1561 O O . GLU A 1 202 ? 4.511 -0.393 16.547 1.00 86.81 202 GLU A O 1
ATOM 1566 N N . ILE A 1 203 ? 2.554 0.335 17.379 1.00 91.38 203 ILE A N 1
ATOM 1567 C CA . ILE A 1 203 ? 1.839 0.322 16.091 1.00 91.38 203 ILE A CA 1
ATOM 1568 C C . ILE A 1 203 ? 2.459 1.338 15.124 1.00 91.38 203 ILE A C 1
ATOM 1570 O O . ILE A 1 203 ? 2.682 1.026 13.949 1.00 91.38 203 ILE A O 1
ATOM 1574 N N . GLU A 1 204 ? 2.774 2.543 15.601 1.00 86.19 204 GLU A N 1
ATOM 1575 C CA . GLU A 1 204 ? 3.435 3.565 14.787 1.00 86.19 204 GLU A CA 1
ATOM 1576 C C . GLU A 1 204 ? 4.857 3.130 14.389 1.00 86.19 204 GLU A C 1
ATOM 1578 O O . GLU A 1 204 ? 5.235 3.262 13.223 1.00 86.19 204 GLU A O 1
ATOM 1583 N N . GLU A 1 205 ? 5.629 2.525 15.302 1.00 86.69 205 GLU A N 1
ATOM 1584 C CA . GLU A 1 205 ? 6.945 1.942 14.993 1.00 86.69 205 GLU A CA 1
ATOM 1585 C C . GLU A 1 205 ? 6.8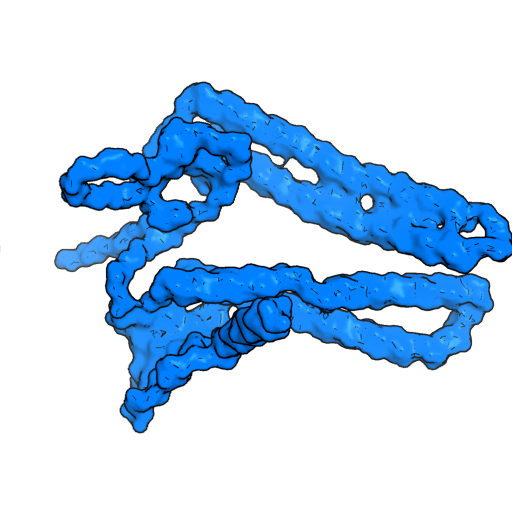49 0.903 13.863 1.00 86.69 205 GLU A C 1
ATOM 1587 O O . GLU A 1 205 ? 7.622 0.947 12.893 1.00 86.69 205 GLU A O 1
ATOM 1592 N N . LEU A 1 206 ? 5.869 -0.001 13.946 1.00 93.44 206 LEU A N 1
ATOM 1593 C CA . LEU A 1 206 ? 5.630 -1.018 12.926 1.00 93.44 206 LEU A CA 1
ATOM 1594 C C . LEU A 1 206 ? 5.217 -0.392 11.589 1.00 93.44 206 LEU A C 1
ATOM 1596 O O . LEU A 1 206 ? 5.729 -0.760 10.529 1.00 93.44 206 LEU A O 1
ATOM 1600 N N . THR A 1 207 ? 4.332 0.601 11.625 1.00 92.44 207 THR A N 1
ATOM 1601 C CA . THR A 1 207 ? 3.850 1.305 10.431 1.00 92.44 207 THR A CA 1
ATOM 1602 C C . THR A 1 207 ? 4.989 2.042 9.727 1.00 92.44 207 THR A C 1
ATOM 1604 O O . THR A 1 207 ? 5.119 1.983 8.497 1.00 92.44 207 THR A O 1
ATOM 1607 N N . GLN A 1 208 ? 5.882 2.684 10.482 1.00 89.12 208 GLN A N 1
ATOM 1608 C CA . GLN A 1 208 ? 7.095 3.292 9.937 1.00 89.12 208 GLN A CA 1
ATOM 1609 C C . GLN A 1 208 ? 8.026 2.250 9.321 1.00 89.12 208 GLN A C 1
ATOM 1611 O O . GLN A 1 208 ? 8.600 2.498 8.254 1.00 89.12 208 GLN A O 1
ATOM 1616 N N . HIS A 1 209 ? 8.162 1.082 9.952 1.00 90.44 209 HIS A N 1
ATOM 1617 C CA . HIS A 1 209 ? 8.944 -0.022 9.408 1.00 90.44 209 HIS A CA 1
ATOM 1618 C C . HIS A 1 209 ? 8.382 -0.500 8.059 1.00 90.44 209 HIS A C 1
ATOM 1620 O O . HIS A 1 209 ? 9.115 -0.553 7.068 1.00 90.44 209 HIS A O 1
ATOM 1626 N N . VAL A 1 210 ? 7.066 -0.721 7.974 1.00 92.25 210 VAL A N 1
ATOM 1627 C CA . VAL A 1 210 ? 6.360 -1.079 6.731 1.00 92.25 210 VAL A CA 1
ATOM 1628 C C . VAL A 1 210 ? 6.600 -0.039 5.637 1.00 92.25 210 VAL A C 1
ATOM 1630 O O . VAL A 1 210 ? 6.951 -0.394 4.510 1.00 92.25 210 VAL A O 1
ATOM 1633 N N . ARG A 1 211 ? 6.455 1.256 5.954 1.00 89.81 211 ARG A N 1
ATOM 1634 C CA . ARG A 1 211 ? 6.694 2.344 4.990 1.00 89.81 211 ARG A CA 1
ATOM 1635 C C . ARG A 1 211 ? 8.120 2.319 4.446 1.00 89.81 211 ARG A C 1
ATOM 1637 O O . ARG A 1 211 ? 8.312 2.585 3.263 1.00 89.81 211 ARG A O 1
ATOM 1644 N N . ARG A 1 212 ? 9.117 1.998 5.276 1.00 85.94 212 ARG A N 1
ATOM 1645 C CA . ARG A 1 212 ? 10.521 1.891 4.845 1.00 85.94 212 ARG A CA 1
ATOM 1646 C C . ARG A 1 212 ? 10.754 0.684 3.946 1.00 85.94 212 ARG A C 1
ATOM 1648 O O . ARG A 1 212 ? 11.383 0.856 2.908 1.00 85.94 212 ARG A O 1
ATOM 1655 N N . LEU A 1 213 ? 10.223 -0.487 4.302 1.00 86.12 213 LEU A N 1
ATOM 1656 C CA . LEU A 1 213 ? 10.335 -1.700 3.481 1.00 86.12 213 LEU A CA 1
ATOM 1657 C C . LEU A 1 213 ? 9.709 -1.528 2.090 1.00 86.12 213 LEU A C 1
ATOM 1659 O O . LEU A 1 213 ? 10.176 -2.122 1.124 1.00 86.12 213 LEU A O 1
ATOM 1663 N N . ARG A 1 214 ? 8.665 -0.698 1.977 1.00 84.69 214 ARG A N 1
ATOM 1664 C CA . ARG A 1 214 ? 7.999 -0.396 0.701 1.00 84.69 214 ARG A CA 1
ATOM 1665 C C . ARG A 1 214 ? 8.723 0.630 -0.162 1.00 84.69 214 ARG A C 1
ATOM 1667 O O . ARG A 1 214 ? 8.331 0.805 -1.315 1.00 84.69 214 ARG A O 1
ATOM 1674 N N . ARG A 1 215 ? 9.739 1.332 0.354 1.00 82.81 215 ARG A N 1
ATOM 1675 C CA . ARG A 1 215 ? 10.476 2.292 -0.474 1.00 82.81 215 ARG A CA 1
ATOM 1676 C C . ARG A 1 215 ? 11.140 1.544 -1.633 1.00 82.81 215 ARG A C 1
ATOM 1678 O O . ARG A 1 215 ? 11.661 0.449 -1.411 1.00 82.81 215 ARG A O 1
ATOM 1685 N N . PRO A 1 216 ? 11.111 2.103 -2.855 1.00 66.44 216 PRO A N 1
ATOM 1686 C CA . PRO A 1 216 ? 11.800 1.502 -3.986 1.00 66.44 216 PRO A CA 1
ATOM 1687 C C . PRO A 1 216 ? 13.267 1.325 -3.600 1.00 66.44 216 PRO A C 1
ATOM 1689 O O . PRO A 1 216 ? 13.953 2.282 -3.237 1.00 66.44 216 PRO A O 1
ATOM 1692 N N . SER A 1 217 ? 13.706 0.072 -3.567 1.00 67.31 217 SER A N 1
ATOM 1693 C CA . SER A 1 217 ? 15.080 -0.251 -3.209 1.00 67.31 217 SER A CA 1
ATOM 1694 C C . SER A 1 217 ? 15.994 0.014 -4.404 1.00 67.31 217 SER A C 1
ATOM 1696 O O . SER A 1 217 ? 15.549 0.021 -5.555 1.00 67.31 217 SER A O 1
ATOM 1698 N N . GLY A 1 218 ? 17.293 0.167 -4.140 1.00 59.06 218 GLY A N 1
ATOM 1699 C CA . GLY A 1 218 ? 18.308 0.229 -5.194 1.00 59.06 218 GLY A CA 1
ATOM 1700 C C . GLY A 1 218 ? 18.268 -0.971 -6.152 1.00 59.06 218 GLY A C 1
ATOM 1701 O O . GLY A 1 218 ? 18.760 -0.849 -7.263 1.00 59.06 218 GLY A O 1
ATOM 1702 N N . ALA A 1 219 ? 17.620 -2.088 -5.785 1.00 58.88 219 ALA A N 1
ATOM 1703 C CA . ALA A 1 219 ? 17.392 -3.231 -6.672 1.00 58.88 219 ALA A CA 1
ATOM 1704 C C . ALA A 1 219 ? 16.568 -2.873 -7.917 1.00 58.88 219 ALA A C 1
ATOM 1706 O O . ALA A 1 219 ? 16.859 -3.369 -8.997 1.00 58.88 219 ALA A O 1
ATOM 1707 N N . LEU A 1 220 ? 15.567 -1.998 -7.784 1.00 62.91 220 LEU A N 1
ATOM 1708 C CA . LEU A 1 220 ? 14.709 -1.580 -8.899 1.00 62.91 220 LEU A CA 1
ATOM 1709 C C . LEU A 1 220 ? 15.494 -0.701 -9.886 1.00 62.91 220 LEU A C 1
ATOM 1711 O O . LEU A 1 220 ? 15.368 -0.847 -11.099 1.00 62.91 220 LEU A O 1
ATOM 1715 N N . ILE A 1 221 ? 16.374 0.149 -9.348 1.00 64.44 221 ILE A N 1
ATOM 1716 C CA . ILE A 1 221 ? 17.325 0.956 -10.123 1.00 64.44 221 ILE A CA 1
ATOM 1717 C C . ILE A 1 221 ? 18.372 0.047 -10.784 1.00 64.44 221 ILE A C 1
ATOM 1719 O O . ILE A 1 221 ? 18.626 0.179 -11.975 1.00 64.44 221 ILE A O 1
ATOM 1723 N N . GLY A 1 222 ? 18.930 -0.917 -10.046 1.00 60.31 222 GLY A N 1
ATOM 1724 C CA . GLY A 1 222 ? 19.911 -1.880 -10.550 1.00 60.31 222 GLY A CA 1
ATOM 1725 C C . GLY A 1 222 ? 19.355 -2.793 -11.643 1.00 60.31 222 GLY A C 1
ATOM 1726 O O . GLY A 1 222 ? 20.044 -3.049 -12.623 1.00 60.31 222 GLY A O 1
ATOM 1727 N N . PHE A 1 223 ? 18.095 -3.223 -11.528 1.00 63.44 223 PHE A N 1
ATOM 1728 C CA . PHE A 1 223 ? 17.394 -3.950 -12.587 1.00 63.44 223 PHE A CA 1
ATOM 1729 C C . PHE A 1 223 ? 17.218 -3.085 -13.840 1.00 63.44 223 PHE A C 1
ATOM 1731 O O . PHE A 1 223 ? 17.487 -3.546 -14.944 1.00 63.44 223 PHE A O 1
ATOM 1738 N N . GLY A 1 224 ? 16.844 -1.811 -13.674 1.00 64.00 224 GLY A N 1
ATOM 1739 C CA . GLY A 1 224 ? 16.785 -0.854 -14.781 1.00 64.00 224 GLY A CA 1
ATOM 1740 C C . GLY A 1 224 ? 18.138 -0.667 -15.475 1.00 64.00 224 GLY A C 1
ATOM 1741 O O . GLY A 1 224 ? 18.210 -0.751 -16.699 1.00 64.00 224 GLY A O 1
ATOM 1742 N N . ILE A 1 225 ? 19.215 -0.489 -14.701 1.00 67.69 225 ILE A N 1
ATOM 1743 C CA . ILE A 1 225 ? 20.588 -0.380 -15.220 1.00 67.69 225 ILE A CA 1
ATOM 1744 C C . ILE A 1 225 ? 20.991 -1.661 -15.956 1.00 67.69 225 ILE A C 1
ATOM 1746 O O . ILE A 1 225 ? 21.539 -1.579 -17.049 1.00 67.69 225 ILE A O 1
ATOM 1750 N N . TRP A 1 226 ? 20.690 -2.839 -15.405 1.00 63.16 226 TRP A N 1
ATOM 1751 C CA . TRP A 1 226 ? 21.010 -4.118 -16.038 1.00 63.16 226 TRP A CA 1
ATOM 1752 C C . TRP A 1 226 ? 20.280 -4.327 -17.360 1.00 63.16 226 TRP A C 1
ATOM 1754 O O . TRP A 1 226 ? 20.919 -4.668 -18.351 1.00 63.16 226 TRP A O 1
ATOM 1764 N N . CYS A 1 227 ? 18.969 -4.079 -17.397 1.00 59.84 227 CYS A N 1
ATOM 1765 C CA . CYS A 1 227 ? 18.194 -4.129 -18.633 1.00 59.84 227 CYS A CA 1
ATOM 1766 C C . CYS A 1 227 ? 18.766 -3.155 -19.671 1.00 59.84 227 CYS A C 1
ATOM 1768 O O . CYS A 1 227 ? 18.924 -3.521 -20.833 1.00 59.84 227 CYS A O 1
ATOM 1770 N N . GLY A 1 228 ? 19.149 -1.947 -19.243 1.00 63.22 228 GLY A N 1
ATOM 1771 C CA . GLY A 1 228 ? 19.837 -0.974 -20.091 1.00 63.22 228 GLY A CA 1
ATOM 1772 C C . GLY A 1 228 ? 21.172 -1.495 -20.628 1.00 63.22 228 GLY A C 1
ATOM 1773 O O . GLY A 1 228 ? 21.408 -1.441 -21.830 1.00 63.22 228 GLY A O 1
ATOM 1774 N N . MET A 1 229 ? 22.021 -2.067 -19.770 1.00 63.75 229 MET A N 1
ATOM 1775 C CA . MET A 1 229 ? 23.299 -2.661 -20.175 1.00 63.75 229 MET A CA 1
ATOM 1776 C C . MET A 1 229 ? 23.109 -3.833 -21.136 1.00 63.75 229 MET A C 1
ATOM 1778 O O . MET A 1 229 ? 23.824 -3.910 -22.126 1.00 63.75 229 MET A O 1
ATOM 1782 N N . GLY A 1 230 ? 22.141 -4.719 -20.887 1.00 61.41 230 GLY A N 1
ATOM 1783 C CA . GLY A 1 230 ? 21.823 -5.842 -21.768 1.00 61.41 230 GLY A CA 1
ATOM 1784 C C . GLY A 1 230 ? 21.367 -5.391 -23.154 1.00 61.41 230 GLY A C 1
ATOM 1785 O O . GLY A 1 230 ? 21.803 -5.955 -24.154 1.00 61.41 230 GLY A O 1
ATOM 1786 N N . LEU A 1 231 ? 20.555 -4.331 -23.217 1.00 60.28 231 LEU A N 1
ATOM 1787 C CA . LEU A 1 231 ? 20.138 -3.712 -24.476 1.00 60.28 231 LEU A CA 1
ATOM 1788 C C . LEU A 1 231 ? 21.317 -3.065 -25.212 1.00 60.28 231 LEU A C 1
ATOM 1790 O O . LEU A 1 231 ? 21.472 -3.301 -26.404 1.00 60.28 231 LEU A O 1
ATOM 1794 N N . ILE A 1 232 ? 22.177 -2.314 -24.514 1.00 64.56 232 ILE A N 1
ATOM 1795 C CA . ILE A 1 232 ? 23.394 -1.713 -25.093 1.00 64.56 232 ILE A CA 1
ATOM 1796 C C . ILE A 1 232 ? 24.327 -2.799 -25.640 1.00 64.56 232 ILE A C 1
ATOM 1798 O O . ILE A 1 232 ? 24.878 -2.671 -26.727 1.00 64.56 232 ILE A O 1
ATOM 1802 N N . ALA A 1 233 ? 24.491 -3.880 -24.890 1.00 62.72 233 ALA A N 1
ATOM 1803 C CA . ALA A 1 233 ? 25.383 -4.977 -25.211 1.00 62.72 233 ALA A CA 1
ATOM 1804 C C . ALA A 1 233 ? 24.886 -5.765 -26.442 1.00 62.72 233 ALA A C 1
ATOM 1806 O O . ALA A 1 233 ? 25.630 -5.916 -27.408 1.00 62.72 233 ALA A O 1
ATOM 1807 N N . ALA A 1 234 ? 23.602 -6.150 -26.468 1.00 57.91 234 ALA A N 1
ATOM 1808 C CA . ALA A 1 234 ? 22.964 -6.766 -27.637 1.00 57.91 234 ALA A CA 1
ATOM 1809 C C . ALA A 1 234 ? 23.011 -5.855 -28.876 1.00 57.91 234 ALA A C 1
ATOM 1811 O O . ALA A 1 234 ? 23.175 -6.325 -30.002 1.00 57.91 234 ALA A O 1
ATOM 1812 N N . PHE A 1 235 ? 22.902 -4.546 -28.656 1.00 60.25 235 PHE A N 1
ATOM 1813 C CA . PHE A 1 235 ? 22.985 -3.541 -29.701 1.00 60.25 235 PHE A CA 1
ATOM 1814 C C . PHE A 1 235 ? 24.398 -3.423 -30.306 1.00 60.25 235 PHE A C 1
ATOM 1816 O O . PHE A 1 235 ? 24.547 -3.424 -31.527 1.00 60.25 235 PHE A O 1
ATOM 1823 N N . LEU A 1 236 ? 25.448 -3.397 -29.477 1.00 59.88 236 LEU A N 1
ATOM 1824 C CA . LEU A 1 236 ? 26.840 -3.387 -29.944 1.00 59.88 236 LEU A CA 1
ATOM 1825 C C . LEU A 1 236 ? 27.186 -4.643 -30.756 1.00 59.88 236 LEU A C 1
ATOM 1827 O O . LEU A 1 236 ? 27.890 -4.537 -31.760 1.00 59.88 236 LEU A O 1
ATOM 1831 N N . SER A 1 237 ? 26.667 -5.810 -30.362 1.00 60.16 237 SER A N 1
ATOM 1832 C CA . SER A 1 237 ? 26.844 -7.063 -31.112 1.00 60.16 237 SER A CA 1
ATOM 1833 C C . SER A 1 237 ? 26.175 -7.039 -32.477 1.00 60.16 237 SER A C 1
ATOM 1835 O O . SER A 1 237 ? 26.756 -7.524 -33.443 1.00 60.16 237 SER A O 1
ATOM 1837 N N . TYR A 1 238 ? 24.977 -6.457 -32.566 1.00 59.97 238 TYR A N 1
ATOM 1838 C CA . TYR A 1 238 ? 24.284 -6.281 -33.840 1.00 59.97 238 TYR A CA 1
ATOM 1839 C C . TYR A 1 238 ? 25.087 -5.389 -34.798 1.00 59.97 238 TYR A C 1
ATOM 1841 O O . TYR A 1 238 ? 25.222 -5.724 -35.971 1.00 59.97 238 TYR A O 1
ATOM 1849 N N . LEU A 1 239 ? 25.679 -4.298 -34.295 1.00 64.69 239 LEU A N 1
ATOM 1850 C CA . LEU A 1 239 ? 26.463 -3.368 -35.115 1.00 64.69 239 LEU A CA 1
ATOM 1851 C C . LEU A 1 239 ? 27.763 -3.957 -35.676 1.00 64.69 239 LEU A C 1
ATOM 1853 O O . LEU A 1 239 ? 28.146 -3.610 -36.787 1.00 64.69 239 LEU A O 1
ATOM 1857 N N . HIS A 1 240 ? 28.453 -4.818 -34.926 1.00 66.81 240 HIS A N 1
ATOM 1858 C CA . HIS A 1 240 ? 29.752 -5.352 -35.355 1.00 66.81 240 HIS A CA 1
ATOM 1859 C C . HIS A 1 240 ? 29.629 -6.594 -36.248 1.00 66.81 240 HIS A C 1
ATOM 1861 O O . HIS A 1 240 ? 30.643 -7.102 -36.713 1.00 66.81 240 HIS A O 1
ATOM 1867 N N . GLY A 1 241 ? 28.412 -7.113 -36.473 1.00 60.06 241 GLY A N 1
ATOM 1868 C CA . GLY A 1 241 ? 28.177 -8.339 -37.250 1.00 60.06 241 GLY A CA 1
ATOM 1869 C C . GLY A 1 241 ? 28.771 -9.608 -36.622 1.00 60.06 241 GLY A C 1
ATOM 1870 O O . GLY A 1 241 ? 28.639 -10.694 -37.178 1.00 60.06 241 GLY A O 1
ATOM 1871 N N . ASP A 1 242 ? 29.390 -9.482 -35.448 1.00 60.97 242 ASP A N 1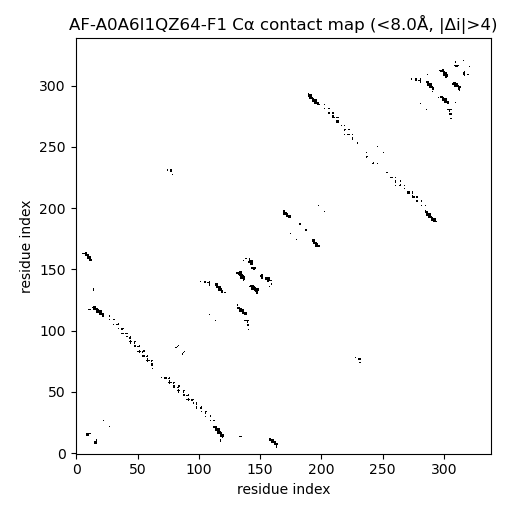
ATOM 1872 C CA . ASP A 1 242 ? 30.269 -10.482 -34.858 1.00 60.97 242 ASP A CA 1
ATOM 1873 C C . ASP A 1 242 ? 29.616 -11.092 -33.609 1.00 60.97 242 ASP A C 1
ATOM 1875 O O . ASP A 1 242 ? 30.013 -10.890 -32.458 1.00 60.97 242 ASP A O 1
ATOM 1879 N N . PHE A 1 243 ? 28.523 -11.827 -33.833 1.00 57.09 243 PHE A N 1
ATOM 1880 C CA . PHE A 1 243 ? 27.793 -12.519 -32.762 1.00 57.09 243 PHE A CA 1
ATOM 1881 C C . PHE A 1 243 ? 28.605 -13.657 -32.124 1.00 57.09 243 PHE A C 1
ATOM 1883 O O . PHE A 1 243 ? 28.288 -14.103 -31.015 1.00 57.09 243 PHE A O 1
ATOM 1890 N N . THR A 1 244 ? 29.635 -14.139 -32.817 1.00 57.94 244 THR A N 1
ATOM 1891 C CA . THR A 1 244 ? 30.453 -15.294 -32.438 1.00 57.94 244 THR A CA 1
ATOM 1892 C C . THR A 1 244 ? 31.448 -14.977 -31.324 1.00 57.94 244 THR A C 1
ATOM 1894 O O . THR A 1 244 ? 31.505 -15.725 -30.348 1.00 57.94 244 THR A O 1
ATOM 1897 N N . ASP A 1 245 ? 32.151 -13.843 -31.395 1.00 60.50 245 ASP A N 1
ATOM 1898 C CA . ASP A 1 245 ? 33.202 -13.481 -30.428 1.00 60.50 245 ASP A CA 1
ATOM 1899 C C . ASP A 1 245 ? 32.630 -12.800 -29.161 1.00 60.50 245 ASP A C 1
ATOM 1901 O O . ASP A 1 245 ? 33.086 -13.000 -28.028 1.00 60.50 245 ASP A O 1
ATOM 1905 N N . TRP A 1 246 ? 31.517 -12.078 -29.328 1.00 57.19 246 TRP A N 1
ATOM 1906 C CA . TRP A 1 246 ? 30.723 -11.474 -28.249 1.00 57.19 246 TRP A CA 1
ATOM 1907 C C . TRP A 1 246 ? 30.229 -12.508 -27.224 1.00 57.19 246 TRP A C 1
ATOM 1909 O O . TRP A 1 246 ? 30.271 -12.272 -26.009 1.00 57.19 246 TRP A O 1
ATOM 1919 N N . ARG A 1 247 ? 29.780 -13.671 -27.719 1.00 55.34 247 ARG A N 1
ATOM 1920 C CA . ARG A 1 247 ? 29.222 -14.758 -26.906 1.00 55.34 247 ARG A CA 1
ATOM 1921 C C . ARG A 1 247 ? 30.244 -15.351 -25.944 1.00 55.34 247 ARG A C 1
ATOM 1923 O O . ARG A 1 247 ? 29.833 -15.902 -24.936 1.00 55.34 247 ARG A O 1
ATOM 1930 N N . GLN A 1 248 ? 31.543 -15.266 -26.216 1.00 59.16 248 GLN A N 1
ATOM 1931 C CA . GLN A 1 248 ? 32.555 -15.786 -25.292 1.00 59.16 248 GLN A CA 1
ATOM 1932 C C . GLN A 1 248 ? 33.017 -14.724 -24.289 1.00 59.16 248 GLN A C 1
ATOM 1934 O O . GLN A 1 248 ? 33.152 -15.025 -23.105 1.00 59.16 248 GLN A O 1
ATOM 1939 N N . LYS A 1 249 ? 33.186 -13.467 -24.723 1.00 64.19 249 LYS A N 1
ATOM 1940 C CA . LYS A 1 249 ? 33.704 -12.386 -23.864 1.00 64.19 249 LYS A CA 1
ATOM 1941 C C . LYS A 1 249 ? 32.673 -11.826 -22.878 1.00 64.19 249 LYS A C 1
ATOM 1943 O O . LYS A 1 249 ? 33.024 -11.529 -21.739 1.00 64.19 249 LYS A O 1
ATOM 1948 N N . TYR A 1 250 ? 31.406 -11.698 -23.280 1.00 64.69 250 TYR A N 1
ATOM 1949 C CA . TYR A 1 250 ? 30.394 -10.985 -22.482 1.00 64.69 250 TYR A CA 1
ATOM 1950 C C . TYR A 1 250 ? 29.323 -11.880 -21.860 1.00 64.69 250 TYR A C 1
ATOM 1952 O O . TYR A 1 250 ? 28.580 -11.427 -20.990 1.00 64.69 250 TYR A O 1
ATOM 1960 N N . LEU A 1 251 ? 29.258 -13.157 -22.240 1.00 60.75 251 LEU A N 1
ATOM 1961 C CA . LEU A 1 251 ? 28.264 -14.085 -21.700 1.00 60.75 251 LEU A CA 1
ATOM 1962 C C . LEU A 1 251 ? 28.424 -14.290 -20.193 1.00 60.75 251 LEU A C 1
ATOM 1964 O O . LEU A 1 251 ? 27.434 -14.244 -19.472 1.00 60.75 251 LEU A O 1
ATOM 1968 N N . ILE A 1 252 ? 29.655 -14.458 -19.704 1.00 62.56 252 ILE A N 1
ATOM 1969 C CA . ILE A 1 252 ? 29.928 -14.642 -18.271 1.00 62.56 252 ILE A CA 1
ATOM 1970 C C . ILE A 1 252 ? 29.509 -13.408 -17.445 1.00 62.56 252 ILE A C 1
ATOM 1972 O O . ILE A 1 252 ? 28.721 -13.578 -16.512 1.00 62.56 252 ILE A O 1
ATOM 1976 N N . PRO A 1 253 ? 29.944 -12.167 -17.757 1.00 61.50 253 PRO A N 1
ATOM 1977 C CA . PRO A 1 253 ? 29.502 -10.991 -17.004 1.00 61.50 253 PRO A CA 1
ATOM 1978 C C . PRO A 1 253 ? 28.005 -10.708 -17.173 1.00 61.50 253 PRO A C 1
ATOM 1980 O O . PRO A 1 253 ? 27.363 -10.291 -16.209 1.00 61.50 253 PRO A O 1
ATOM 1983 N N . PHE A 1 254 ? 27.421 -10.983 -18.345 1.00 64.56 254 PHE A N 1
ATOM 1984 C CA . PHE A 1 254 ? 25.978 -10.867 -18.548 1.00 64.56 254 PHE A CA 1
ATOM 1985 C C . PHE A 1 254 ? 25.213 -11.829 -17.636 1.00 64.56 254 PHE A C 1
ATOM 1987 O O . PHE A 1 254 ? 24.365 -11.374 -16.876 1.00 64.56 254 PHE A O 1
ATOM 1994 N N . LEU A 1 255 ? 25.557 -13.123 -17.635 1.00 60.03 255 LEU A N 1
ATOM 1995 C CA . LEU A 1 255 ? 24.961 -14.128 -16.748 1.00 60.03 255 LEU A CA 1
ATOM 1996 C C . LEU A 1 255 ? 25.150 -13.774 -15.268 1.00 60.03 255 LEU A C 1
ATOM 1998 O O . LEU A 1 255 ? 24.205 -13.902 -14.490 1.00 60.03 255 LEU A O 1
ATOM 2002 N N . GLY A 1 256 ? 26.332 -13.281 -14.884 1.00 64.44 256 GLY A N 1
ATOM 2003 C CA . GLY A 1 256 ? 26.602 -12.811 -13.525 1.00 64.44 256 GLY A CA 1
ATOM 2004 C C . GLY A 1 256 ? 25.687 -11.656 -13.111 1.00 64.44 256 GLY A C 1
ATOM 2005 O O . GLY A 1 256 ? 25.124 -11.661 -12.015 1.00 64.44 256 GLY A O 1
ATOM 2006 N N . LEU A 1 257 ? 25.466 -10.695 -14.008 1.00 66.38 257 LEU A N 1
ATOM 2007 C CA . LEU A 1 257 ? 24.602 -9.545 -13.754 1.00 66.38 257 LEU A CA 1
ATOM 2008 C C . LEU A 1 257 ? 23.107 -9.927 -13.784 1.00 66.38 257 LEU A C 1
ATOM 2010 O O . LEU A 1 257 ? 22.335 -9.428 -12.962 1.00 66.38 257 LEU A O 1
ATOM 2014 N N . THR A 1 258 ? 22.702 -10.883 -14.628 1.00 61.22 258 THR A N 1
ATOM 2015 C CA . THR A 1 258 ? 21.361 -11.499 -14.611 1.00 61.22 258 THR A CA 1
ATOM 2016 C C . THR A 1 258 ? 21.093 -12.202 -13.285 1.00 61.22 258 THR A C 1
ATOM 2018 O O . THR A 1 258 ? 20.034 -12.026 -12.681 1.00 61.22 258 THR A O 1
ATOM 2021 N N . ALA A 1 259 ? 22.054 -12.992 -12.800 1.00 66.06 259 ALA A N 1
ATOM 2022 C CA . ALA A 1 259 ? 21.941 -13.692 -11.527 1.00 66.06 259 ALA A CA 1
ATOM 2023 C C . ALA A 1 259 ? 21.838 -12.698 -10.362 1.00 66.06 259 ALA A C 1
ATOM 2025 O O . ALA A 1 259 ? 20.956 -12.837 -9.512 1.00 66.06 259 ALA A O 1
ATOM 2026 N N . LEU A 1 260 ? 22.670 -11.650 -10.362 1.00 71.50 260 LEU A N 1
ATOM 2027 C CA . LEU A 1 260 ? 22.644 -10.597 -9.347 1.00 71.50 260 LEU A CA 1
ATOM 2028 C C . LEU A 1 260 ? 21.305 -9.851 -9.331 1.00 71.50 260 LEU A C 1
ATOM 2030 O O . LEU A 1 260 ? 20.713 -9.657 -8.270 1.00 71.50 260 LEU A O 1
ATOM 2034 N N . THR A 1 261 ? 20.801 -9.441 -10.494 1.00 68.44 261 THR A N 1
ATOM 2035 C CA . THR A 1 261 ? 19.528 -8.714 -10.587 1.00 68.44 261 THR A CA 1
ATOM 2036 C C . THR A 1 261 ? 18.326 -9.576 -10.250 1.00 68.44 261 THR A C 1
ATOM 2038 O O . THR A 1 261 ? 17.431 -9.115 -9.538 1.00 68.44 261 THR A O 1
ATOM 2041 N N . THR A 1 262 ? 18.316 -10.834 -10.683 1.00 69.00 262 THR A N 1
ATOM 2042 C CA . THR A 1 262 ? 17.303 -11.814 -10.277 1.00 69.00 262 THR A CA 1
ATOM 2043 C C . THR A 1 262 ? 17.319 -11.993 -8.761 1.00 69.00 262 THR A C 1
ATOM 2045 O O . THR A 1 262 ? 16.273 -11.891 -8.119 1.00 69.00 262 THR A O 1
ATOM 2048 N N . TRP A 1 263 ? 18.500 -12.165 -8.160 1.00 75.62 263 TRP A N 1
ATOM 2049 C CA . TRP A 1 263 ? 18.657 -12.280 -6.711 1.00 75.62 263 TRP A CA 1
ATOM 2050 C C . TRP A 1 263 ? 18.139 -11.039 -5.973 1.00 75.62 263 TRP A C 1
ATOM 2052 O O . TRP A 1 263 ? 17.314 -11.165 -5.068 1.00 75.62 263 TRP A O 1
ATOM 2062 N N . LEU A 1 264 ? 18.528 -9.836 -6.403 1.00 75.94 264 LEU A N 1
ATOM 2063 C CA . LEU A 1 264 ? 18.043 -8.573 -5.837 1.00 75.94 264 LEU A CA 1
ATOM 2064 C C . LEU A 1 264 ? 16.522 -8.406 -5.990 1.00 75.94 264 LEU A C 1
ATOM 2066 O O . LEU A 1 264 ? 15.858 -7.912 -5.076 1.00 75.94 264 LEU A O 1
ATOM 2070 N N . SER A 1 265 ? 15.954 -8.851 -7.112 1.00 73.69 265 SER A N 1
ATOM 2071 C CA . SER A 1 265 ? 14.512 -8.783 -7.378 1.00 73.69 265 SER A CA 1
ATOM 2072 C C . SER A 1 265 ? 13.731 -9.746 -6.486 1.00 73.69 265 SER A C 1
ATOM 2074 O O . SER A 1 265 ? 12.709 -9.365 -5.916 1.00 73.69 265 SER A O 1
ATOM 2076 N N . VAL A 1 266 ? 14.238 -10.968 -6.288 1.00 77.50 266 VAL A N 1
ATOM 2077 C CA . VAL A 1 266 ? 13.678 -11.941 -5.337 1.00 77.50 266 VAL A CA 1
ATOM 2078 C C . VAL A 1 266 ? 13.750 -11.399 -3.910 1.00 77.50 266 VAL A C 1
ATOM 2080 O O . VAL A 1 266 ? 12.765 -11.488 -3.176 1.00 77.50 266 VAL A O 1
ATOM 2083 N N . GLN A 1 267 ? 14.873 -10.792 -3.514 1.00 77.69 267 GLN A N 1
ATOM 2084 C CA . GLN A 1 267 ? 15.007 -10.151 -2.201 1.00 77.69 267 GLN A CA 1
ATOM 2085 C C . GLN A 1 267 ? 13.995 -9.015 -2.022 1.00 77.69 267 GLN A C 1
ATOM 2087 O O . GLN A 1 267 ? 13.326 -8.938 -0.991 1.00 77.69 267 GLN A O 1
ATOM 2092 N N . TYR A 1 268 ? 13.810 -8.173 -3.041 1.00 81.56 268 TYR A N 1
ATOM 2093 C CA . TYR A 1 268 ? 12.822 -7.099 -3.006 1.00 81.56 268 TYR A CA 1
ATOM 2094 C C . TYR A 1 268 ? 11.382 -7.629 -2.929 1.00 81.56 268 TYR A C 1
ATOM 2096 O O . TYR A 1 268 ? 10.591 -7.156 -2.113 1.00 81.56 268 TYR A O 1
ATOM 2104 N N . ALA A 1 269 ? 11.044 -8.658 -3.710 1.00 80.81 269 ALA A N 1
ATOM 2105 C CA . ALA A 1 269 ? 9.738 -9.309 -3.645 1.00 80.81 269 ALA A CA 1
ATOM 2106 C C . ALA A 1 269 ? 9.473 -9.903 -2.252 1.00 80.81 269 ALA A C 1
ATOM 2108 O O . ALA A 1 269 ? 8.397 -9.695 -1.685 1.00 80.81 269 ALA A O 1
ATOM 2109 N N . ARG A 1 270 ? 10.472 -10.568 -1.655 1.00 84.62 270 ARG A N 1
ATOM 2110 C CA . ARG A 1 270 ? 10.407 -11.059 -0.270 1.00 84.62 270 ARG A CA 1
ATOM 2111 C C . ARG A 1 270 ? 10.189 -9.914 0.717 1.00 84.62 270 ARG A C 1
ATOM 2113 O O . ARG A 1 270 ? 9.288 -10.012 1.542 1.00 84.62 270 ARG A O 1
ATOM 2120 N N . MET A 1 271 ? 10.921 -8.804 0.594 1.00 85.75 271 MET A N 1
ATOM 2121 C CA . MET A 1 271 ? 10.713 -7.612 1.430 1.00 85.75 271 MET A CA 1
ATOM 2122 C C . MET A 1 271 ? 9.295 -7.047 1.302 1.00 85.75 271 MET A C 1
ATOM 2124 O O . MET A 1 271 ? 8.687 -6.690 2.312 1.00 85.75 271 MET A O 1
ATOM 2128 N N . LEU A 1 272 ? 8.733 -6.999 0.091 1.00 86.75 272 LEU A N 1
ATOM 2129 C CA . LEU A 1 272 ? 7.359 -6.548 -0.124 1.00 86.75 272 LEU A CA 1
ATOM 2130 C C . LEU A 1 272 ? 6.343 -7.479 0.539 1.00 86.75 272 LEU A C 1
ATOM 2132 O O . LEU A 1 272 ? 5.428 -6.988 1.204 1.00 86.75 272 LEU A O 1
ATOM 2136 N N . LEU A 1 273 ? 6.506 -8.797 0.405 1.00 89.88 273 LEU A N 1
ATOM 2137 C CA . LEU A 1 273 ? 5.655 -9.779 1.082 1.00 89.88 273 LEU A CA 1
ATOM 2138 C C . LEU A 1 273 ? 5.744 -9.630 2.603 1.00 89.88 273 LEU A C 1
ATOM 2140 O O . LEU A 1 273 ? 4.715 -9.531 3.270 1.00 89.88 273 LEU A O 1
ATOM 2144 N N . THR A 1 274 ? 6.954 -9.509 3.143 1.00 89.75 274 THR A N 1
ATOM 2145 C CA . THR A 1 274 ? 7.186 -9.257 4.568 1.00 89.75 274 THR A CA 1
ATOM 2146 C C . THR A 1 274 ? 6.542 -7.942 5.020 1.00 89.75 274 THR A C 1
ATOM 2148 O O . THR A 1 274 ? 5.885 -7.906 6.056 1.00 89.75 274 THR A O 1
ATOM 2151 N N . SER A 1 275 ? 6.609 -6.876 4.212 1.00 93.69 275 SER A N 1
ATOM 2152 C CA . SER A 1 275 ? 5.944 -5.599 4.516 1.00 93.69 275 SER A CA 1
ATOM 2153 C C . SER A 1 275 ? 4.418 -5.717 4.575 1.00 93.69 275 SER A C 1
ATOM 2155 O O . SER A 1 275 ? 3.771 -4.977 5.313 1.00 93.69 275 SER A O 1
ATOM 2157 N N . ARG A 1 276 ? 3.823 -6.627 3.790 1.00 93.06 276 ARG A N 1
ATOM 2158 C CA . ARG A 1 276 ? 2.381 -6.901 3.838 1.00 93.06 276 ARG A CA 1
ATOM 2159 C C . ARG A 1 276 ? 2.019 -7.636 5.120 1.00 93.06 276 ARG A C 1
ATOM 2161 O O . ARG A 1 276 ? 1.063 -7.224 5.764 1.00 93.06 276 ARG A O 1
ATOM 2168 N N . LYS A 1 277 ? 2.807 -8.642 5.514 1.00 92.25 277 LYS A N 1
ATOM 2169 C CA . LYS A 1 277 ? 2.611 -9.361 6.781 1.00 92.25 277 LYS A CA 1
ATOM 2170 C C . LYS A 1 277 ? 2.722 -8.421 7.982 1.00 92.25 277 LYS A C 1
ATOM 2172 O O . LYS A 1 277 ? 1.803 -8.363 8.782 1.00 92.25 277 LYS A O 1
ATOM 2177 N N . PHE A 1 278 ? 3.759 -7.581 8.031 1.00 94.44 278 PHE A N 1
ATOM 2178 C CA . PHE A 1 278 ? 3.873 -6.557 9.071 1.00 94.44 278 PHE A CA 1
ATOM 2179 C C . PHE A 1 278 ? 2.711 -5.557 9.042 1.00 94.44 278 PHE A C 1
ATOM 2181 O O . PHE A 1 278 ? 2.206 -5.180 10.086 1.00 94.44 278 PHE A O 1
ATOM 2188 N N . ALA A 1 279 ? 2.227 -5.135 7.869 1.00 92.50 279 ALA A N 1
ATOM 2189 C CA . ALA A 1 279 ? 1.048 -4.266 7.813 1.00 92.50 279 ALA A CA 1
ATOM 2190 C C . ALA A 1 279 ? -0.203 -4.944 8.402 1.00 92.50 279 ALA A C 1
ATOM 2192 O O . ALA A 1 279 ? -1.005 -4.281 9.054 1.00 92.50 279 ALA A O 1
ATOM 2193 N N . GLN A 1 280 ? -0.355 -6.253 8.187 1.00 91.19 280 GLN A N 1
ATOM 2194 C CA . GLN A 1 280 ? -1.429 -7.040 8.789 1.00 91.19 280 GLN A CA 1
ATOM 2195 C C . GLN A 1 280 ? -1.237 -7.194 10.304 1.00 91.19 280 GLN A C 1
ATOM 2197 O O . GLN A 1 280 ? -2.219 -7.102 11.030 1.00 91.19 280 GLN A O 1
ATOM 2202 N N . ASP A 1 281 ? -0.004 -7.345 10.793 1.00 93.56 281 ASP A N 1
ATOM 2203 C CA . ASP A 1 281 ? 0.295 -7.348 12.233 1.00 93.56 281 ASP A CA 1
ATOM 2204 C C . ASP A 1 281 ? -0.007 -5.992 12.899 1.00 93.56 281 ASP A C 1
ATOM 2206 O O . ASP A 1 281 ? -0.573 -5.949 13.987 1.00 93.56 281 ASP A O 1
ATOM 2210 N N . ALA A 1 282 ? 0.292 -4.865 12.239 1.00 91.50 282 ALA A N 1
ATOM 2211 C CA . ALA A 1 282 ? -0.109 -3.539 12.736 1.00 91.50 282 ALA A CA 1
ATOM 2212 C C . ALA A 1 282 ? -1.630 -3.422 12.822 1.00 91.50 282 ALA A C 1
ATOM 2214 O O . ALA A 1 282 ? -2.155 -2.890 13.797 1.00 91.50 282 ALA A O 1
ATOM 2215 N N . ALA A 1 283 ? -2.329 -3.913 11.796 1.00 87.00 283 ALA A N 1
ATOM 2216 C CA . ALA A 1 283 ? -3.783 -3.885 11.746 1.00 87.00 283 ALA A CA 1
ATOM 2217 C C . ALA A 1 283 ? -4.421 -4.827 12.778 1.00 87.00 283 ALA A C 1
ATOM 2219 O O . ALA A 1 283 ? -5.478 -4.504 13.315 1.00 87.00 283 ALA A O 1
ATOM 2220 N N . SER A 1 284 ? -3.790 -5.969 13.074 1.00 88.00 284 SER A N 1
ATOM 2221 C CA . SER A 1 284 ? -4.254 -6.886 14.116 1.00 88.00 284 SER A CA 1
ATOM 2222 C C . SER A 1 284 ? -4.101 -6.250 15.502 1.00 88.00 284 SER A C 1
ATOM 2224 O O . SER A 1 284 ? -4.995 -6.379 16.339 1.00 88.00 284 SER A O 1
ATOM 2226 N N . GLY A 1 285 ? -3.011 -5.511 15.729 1.00 88.19 285 GLY A N 1
ATOM 2227 C CA . GLY A 1 285 ? -2.796 -4.713 16.934 1.00 88.19 285 GLY A CA 1
ATOM 2228 C C . GLY A 1 285 ? -2.438 -5.538 18.169 1.00 88.19 285 GLY A C 1
ATOM 2229 O O . GLY A 1 285 ? -2.627 -5.065 19.286 1.00 88.19 285 GLY A O 1
ATOM 2230 N N . TRP A 1 286 ? -1.948 -6.768 18.013 1.00 90.25 286 TRP A N 1
ATOM 2231 C CA . TRP A 1 286 ? -1.553 -7.627 19.133 1.00 90.25 286 TRP A CA 1
ATOM 2232 C C . TRP A 1 286 ? -0.326 -8.477 18.808 1.00 90.25 286 TRP A C 1
ATOM 2234 O O . TRP A 1 286 ? 0.002 -8.697 17.644 1.00 90.25 286 TRP A O 1
ATOM 2244 N N . ILE A 1 287 ? 0.328 -8.969 19.857 1.00 91.44 287 ILE A N 1
ATOM 2245 C CA . ILE A 1 287 ? 1.484 -9.861 19.799 1.00 91.44 287 ILE A CA 1
ATOM 2246 C C . ILE A 1 287 ? 1.264 -11.069 20.702 1.00 91.44 287 ILE A C 1
ATOM 2248 O O . ILE A 1 287 ? 0.514 -11.009 21.680 1.00 91.44 287 ILE A O 1
ATOM 2252 N N . LEU A 1 288 ? 1.917 -12.166 20.352 1.00 89.69 288 LEU A N 1
ATOM 2253 C CA . LEU A 1 288 ? 1.939 -13.391 21.129 1.00 89.69 288 LEU A CA 1
ATOM 2254 C C . LEU A 1 288 ? 3.123 -13.334 22.095 1.00 89.69 288 LEU A C 1
ATOM 2256 O O . LEU A 1 288 ? 4.250 -13.131 21.656 1.00 89.69 288 LEU A O 1
ATOM 2260 N N . VAL A 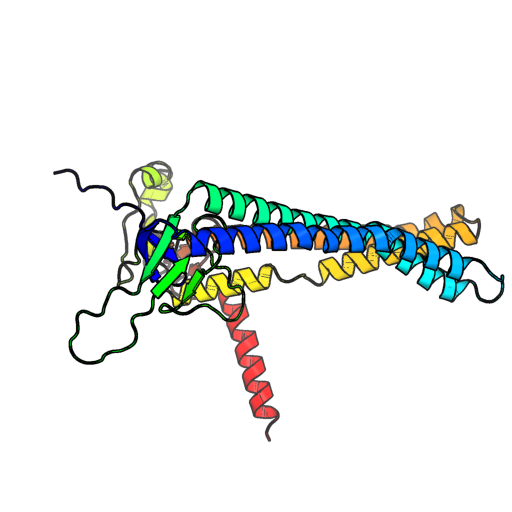1 289 ? 2.878 -13.511 23.383 1.00 89.56 289 VAL A N 1
ATOM 2261 C CA . VAL A 1 289 ? 3.909 -13.687 24.405 1.00 89.56 289 VAL A CA 1
ATOM 2262 C C . VAL A 1 289 ? 4.053 -15.185 24.633 1.00 89.56 289 VAL A C 1
ATOM 2264 O O . VAL A 1 289 ? 3.074 -15.861 24.944 1.00 89.56 289 VAL A O 1
ATOM 2267 N N . VAL A 1 290 ? 5.253 -15.706 24.410 1.00 86.62 290 VAL A N 1
ATOM 2268 C CA . VAL A 1 290 ? 5.597 -17.110 24.636 1.00 86.62 290 VAL A CA 1
ATOM 2269 C C . VAL A 1 290 ? 6.567 -17.159 25.803 1.00 86.62 290 VAL A C 1
ATOM 2271 O O . VAL A 1 290 ? 7.674 -16.629 25.706 1.00 86.62 290 VAL A O 1
ATOM 2274 N N . GLU A 1 291 ? 6.157 -17.783 26.896 1.00 86.06 291 GLU A N 1
ATOM 2275 C CA . GLU A 1 291 ? 6.978 -17.988 28.087 1.00 86.06 291 GLU A CA 1
ATOM 2276 C C . GLU A 1 291 ? 7.233 -19.487 28.244 1.00 86.06 291 GLU A C 1
ATOM 2278 O O . GLU A 1 291 ? 6.299 -20.285 28.248 1.00 86.06 291 GLU A O 1
ATOM 2283 N N . GLN A 1 292 ? 8.496 -19.903 28.327 1.00 82.81 292 GLN A N 1
ATOM 2284 C CA . GLN A 1 292 ? 8.827 -21.297 28.629 1.00 82.81 292 GLN A CA 1
ATOM 2285 C C . GLN A 1 292 ? 8.732 -21.516 30.139 1.00 82.81 292 GLN A C 1
ATOM 2287 O O . GLN A 1 292 ? 9.256 -20.717 30.911 1.00 82.81 292 GLN A O 1
ATOM 2292 N N . LYS A 1 293 ? 8.075 -22.598 30.571 1.00 78.75 293 LYS A N 1
ATOM 2293 C CA . LYS A 1 293 ? 7.851 -22.865 32.004 1.00 78.75 293 LYS A CA 1
ATOM 2294 C C . LYS A 1 293 ? 9.147 -23.040 32.797 1.00 78.75 293 LYS A C 1
ATOM 2296 O O . LYS A 1 293 ? 9.182 -22.667 33.965 1.00 78.75 293 LYS A O 1
ATOM 2301 N N . ASP A 1 294 ? 10.188 -23.564 32.156 1.00 77.12 294 ASP A N 1
ATOM 2302 C CA . ASP A 1 294 ? 11.477 -23.842 32.799 1.00 77.12 294 ASP A CA 1
ATOM 2303 C C . ASP A 1 294 ? 12.441 -22.643 32.765 1.00 77.12 294 ASP A C 1
ATOM 2305 O O . ASP A 1 294 ? 13.473 -22.665 33.432 1.00 77.12 294 ASP A O 1
ATOM 2309 N N . ASP A 1 295 ? 12.099 -21.575 32.035 1.00 68.06 295 ASP A N 1
ATOM 2310 C CA . ASP A 1 295 ? 12.917 -20.367 31.916 1.00 68.06 295 ASP A CA 1
ATOM 2311 C C . ASP A 1 295 ? 12.050 -19.106 32.045 1.00 68.06 295 ASP A C 1
ATOM 2313 O O . ASP A 1 295 ? 11.685 -18.438 31.073 1.00 68.06 295 ASP A O 1
ATOM 2317 N N . ALA A 1 296 ? 11.716 -18.775 33.296 1.00 55.97 296 ALA A N 1
ATOM 2318 C CA . ALA A 1 296 ? 10.864 -17.641 33.658 1.00 55.97 296 ALA A CA 1
ATOM 2319 C C . ALA A 1 296 ? 11.421 -16.266 33.223 1.00 55.97 296 ALA A C 1
ATOM 2321 O O . ALA A 1 296 ? 10.721 -15.258 33.335 1.00 55.97 296 ALA A O 1
ATOM 2322 N N . GLN A 1 297 ? 12.671 -16.187 32.748 1.00 54.84 297 GLN A N 1
ATOM 2323 C CA . GLN A 1 297 ? 13.275 -14.938 32.271 1.00 54.84 297 GLN A CA 1
ATOM 2324 C C . GLN A 1 297 ? 13.259 -14.800 30.740 1.00 54.84 297 GLN A C 1
ATOM 2326 O O . GLN A 1 297 ? 13.339 -13.674 30.239 1.00 54.84 297 GLN A O 1
ATOM 2331 N N . ALA A 1 298 ? 13.053 -15.887 29.991 1.00 62.09 298 ALA A N 1
ATOM 2332 C CA . ALA A 1 298 ? 13.146 -15.918 28.530 1.00 62.09 298 ALA A CA 1
ATOM 2333 C C . ALA A 1 298 ? 11.799 -15.735 27.803 1.00 62.09 298 ALA A C 1
ATOM 2335 O O . ALA A 1 298 ? 11.512 -16.401 26.806 1.00 62.09 298 ALA A O 1
ATOM 2336 N N . GLY A 1 299 ? 10.966 -14.794 28.257 1.00 76.00 299 GLY A N 1
ATOM 2337 C CA . GLY A 1 299 ? 9.748 -14.422 27.530 1.00 76.00 299 GLY A CA 1
ATOM 2338 C C . GLY A 1 299 ? 10.077 -13.914 26.119 1.00 76.00 299 GLY A C 1
ATOM 2339 O O . GLY A 1 299 ? 10.829 -12.944 25.956 1.00 76.00 299 GLY A O 1
ATOM 2340 N N . ARG A 1 300 ? 9.524 -14.562 25.087 1.00 85.50 300 ARG A N 1
ATOM 2341 C CA . ARG A 1 300 ? 9.676 -14.184 23.676 1.00 85.50 300 ARG A CA 1
ATOM 2342 C C . ARG A 1 300 ? 8.358 -13.650 23.142 1.00 85.50 300 ARG A C 1
ATOM 2344 O O . ARG A 1 300 ? 7.366 -14.366 23.063 1.00 85.50 300 ARG A O 1
ATOM 2351 N N . GLU A 1 301 ? 8.364 -12.400 22.707 1.00 89.56 301 GLU A N 1
ATOM 2352 C CA . GLU A 1 301 ? 7.215 -11.791 22.050 1.00 89.56 301 GLU A CA 1
ATOM 2353 C C . GLU A 1 301 ? 7.333 -11.978 20.532 1.00 89.56 301 GLU A C 1
ATOM 2355 O O . GLU A 1 301 ? 8.378 -11.693 19.940 1.00 89.56 301 GLU A O 1
ATOM 2360 N N . VAL A 1 302 ? 6.275 -12.450 19.877 1.00 90.00 302 VAL A N 1
ATOM 2361 C CA . VAL A 1 302 ? 6.246 -12.763 18.442 1.00 90.00 302 VAL A CA 1
ATOM 2362 C C . VAL A 1 302 ? 5.014 -12.138 17.792 1.00 90.00 302 VAL A C 1
ATOM 2364 O O . VAL A 1 302 ? 3.912 -12.170 18.335 1.00 90.00 302 VAL A O 1
ATOM 2367 N N . LEU A 1 303 ? 5.195 -11.562 16.605 1.00 92.12 303 LEU A N 1
ATOM 2368 C CA . LEU A 1 303 ? 4.095 -11.075 15.783 1.00 92.12 303 LEU A CA 1
ATOM 2369 C C . LEU A 1 303 ? 3.367 -12.246 15.105 1.00 92.12 303 LEU A C 1
ATOM 2371 O O . LEU A 1 303 ? 4.026 -13.083 14.487 1.00 92.12 303 LEU A O 1
ATOM 2375 N N . PRO A 1 304 ? 2.031 -12.303 15.165 1.00 88.56 304 PRO A N 1
ATOM 2376 C CA . PRO A 1 304 ? 1.282 -13.507 14.814 1.00 88.56 304 PRO A CA 1
ATOM 2377 C C . PRO A 1 304 ? 1.254 -13.847 13.318 1.00 88.56 304 PRO A C 1
ATOM 2379 O O . PRO A 1 304 ? 1.104 -15.013 12.969 1.00 88.56 304 PRO A O 1
ATOM 2382 N N . ILE A 1 305 ? 1.366 -12.863 12.420 1.00 90.12 305 ILE A N 1
ATOM 2383 C CA . ILE A 1 305 ? 1.231 -13.081 10.970 1.00 90.12 305 ILE A CA 1
ATOM 2384 C C . ILE A 1 305 ? 2.600 -13.102 10.291 1.00 90.12 305 ILE A C 1
ATOM 2386 O O . ILE A 1 305 ? 2.876 -13.948 9.434 1.00 90.12 305 ILE A O 1
ATOM 2390 N N . SER A 1 306 ? 3.483 -12.167 10.643 1.00 89.62 306 SER A N 1
ATOM 2391 C CA . SER A 1 306 ? 4.858 -12.165 10.131 1.00 89.62 306 SER A CA 1
ATOM 2392 C C . SER A 1 306 ? 5.746 -13.228 10.771 1.00 89.62 306 SER A C 1
ATOM 2394 O O . SER A 1 306 ? 6.783 -13.542 10.186 1.00 89.62 306 SER A O 1
ATOM 2396 N N . ASN A 1 307 ? 5.358 -13.780 11.929 1.00 90.06 307 ASN A N 1
ATOM 2397 C CA . ASN A 1 307 ? 6.199 -14.619 12.790 1.00 90.06 307 ASN A CA 1
ATOM 2398 C C . ASN A 1 307 ? 7.518 -13.935 13.185 1.00 90.06 307 ASN A C 1
ATOM 2400 O O . ASN A 1 307 ? 8.501 -14.592 13.533 1.00 90.06 307 ASN A O 1
ATOM 2404 N N . ALA A 1 308 ? 7.570 -12.603 13.103 1.00 90.94 308 ALA A N 1
ATOM 2405 C CA . ALA A 1 308 ? 8.750 -11.843 13.466 1.00 90.94 308 ALA A CA 1
ATOM 2406 C C . ALA A 1 308 ? 8.843 -11.726 14.987 1.00 90.94 308 ALA A C 1
ATOM 2408 O O . ALA A 1 308 ? 7.861 -11.423 15.662 1.00 90.94 308 ALA A O 1
ATOM 2409 N N . VAL A 1 309 ? 10.043 -11.918 15.530 1.00 89.56 309 VAL A N 1
ATOM 2410 C CA . VAL A 1 309 ? 10.294 -11.697 16.957 1.00 89.56 309 VAL A CA 1
ATOM 2411 C C . VAL A 1 309 ? 10.187 -10.209 17.241 1.00 89.56 309 VAL A C 1
ATOM 2413 O O . VAL A 1 309 ? 10.883 -9.407 16.620 1.00 89.56 309 VAL A O 1
ATOM 2416 N N . TRP A 1 310 ? 9.306 -9.837 18.157 1.00 90.00 310 TRP A N 1
ATOM 2417 C CA . TRP A 1 310 ? 9.123 -8.469 18.616 1.00 90.00 310 TRP A CA 1
ATOM 2418 C C . TRP A 1 310 ? 10.173 -8.107 19.667 1.00 90.00 310 TRP A C 1
ATOM 2420 O O . TRP A 1 310 ? 10.904 -7.121 19.502 1.00 90.00 310 TRP A O 1
ATOM 2430 N N . SER A 1 311 ? 10.291 -8.942 20.699 1.00 85.31 311 SER A N 1
ATOM 2431 C CA . SER A 1 311 ? 11.259 -8.823 21.785 1.00 85.31 311 SER A CA 1
ATOM 2432 C C . SER A 1 311 ? 11.639 -10.207 22.332 1.00 85.31 311 SER A C 1
ATOM 2434 O O . SER A 1 311 ? 10.886 -11.169 22.180 1.00 85.31 311 SER A O 1
ATOM 2436 N N . THR A 1 312 ? 12.814 -10.301 22.947 1.00 80.62 312 THR A N 1
ATOM 2437 C CA . THR A 1 312 ? 13.290 -11.488 23.675 1.00 80.62 312 THR A CA 1
ATOM 2438 C C . THR A 1 312 ? 13.819 -11.008 25.018 1.00 80.62 312 THR A C 1
ATOM 2440 O O . THR A 1 312 ? 14.611 -10.068 25.031 1.00 80.62 312 THR A O 1
ATOM 2443 N N . GLU A 1 313 ? 13.375 -11.583 26.139 1.00 77.50 313 GLU A N 1
ATOM 2444 C CA . GLU A 1 313 ? 13.769 -11.143 27.494 1.00 77.50 313 GLU A CA 1
ATOM 2445 C C . GLU A 1 313 ? 13.532 -9.635 27.713 1.00 77.50 313 GLU A C 1
ATOM 2447 O O . GLU A 1 313 ? 14.361 -8.922 28.284 1.00 77.50 313 GLU A O 1
ATOM 2452 N N . LYS A 1 314 ? 12.430 -9.096 27.170 1.00 73.12 314 LYS A N 1
ATOM 2453 C CA . LYS A 1 314 ? 12.114 -7.650 27.169 1.00 73.12 314 LYS A CA 1
ATOM 2454 C C . LYS A 1 314 ? 13.114 -6.772 26.396 1.00 73.12 314 LYS A C 1
ATOM 2456 O O . LYS A 1 314 ? 12.957 -5.550 26.361 1.00 73.12 314 LYS A O 1
ATOM 2461 N N . LYS A 1 315 ? 14.115 -7.351 25.724 1.00 72.44 315 LYS A N 1
ATOM 2462 C CA . LYS A 1 315 ? 15.019 -6.633 24.817 1.00 72.44 315 LYS A CA 1
ATOM 2463 C C . LYS A 1 315 ? 14.385 -6.556 23.427 1.00 72.44 315 LYS A C 1
ATOM 2465 O O . LYS A 1 315 ? 13.903 -7.569 22.915 1.00 72.44 315 LYS A O 1
ATOM 2470 N N . PRO A 1 316 ? 14.376 -5.379 22.781 1.00 80.81 316 PRO A N 1
ATOM 2471 C CA . PRO A 1 316 ? 13.841 -5.250 21.435 1.00 80.81 316 PRO A CA 1
ATOM 2472 C C . PRO A 1 316 ? 14.668 -6.086 20.455 1.00 80.81 316 PRO A C 1
ATOM 2474 O O . PRO A 1 316 ? 15.895 -6.136 20.531 1.00 80.81 316 PRO A O 1
ATOM 2477 N N . SER A 1 317 ? 13.983 -6.715 19.507 1.00 83.25 317 SER A N 1
ATOM 2478 C CA . SER A 1 317 ? 14.610 -7.487 18.435 1.00 83.25 317 SER A CA 1
ATOM 2479 C C . SER A 1 317 ? 15.546 -6.649 17.552 1.00 83.25 317 SER A C 1
ATOM 2481 O O . SER A 1 317 ? 15.443 -5.422 17.451 1.00 83.25 317 SER A O 1
ATOM 2483 N N . GLU A 1 318 ? 16.463 -7.321 16.851 1.00 77.62 318 GLU A N 1
ATOM 2484 C CA . GLU A 1 318 ? 17.494 -6.666 16.034 1.00 77.62 318 GLU A CA 1
ATOM 2485 C C . GLU A 1 318 ? 16.921 -5.705 14.985 1.00 77.62 318 GLU A C 1
ATOM 2487 O O . GLU A 1 318 ? 17.433 -4.599 14.795 1.00 77.62 318 GLU A O 1
ATOM 2492 N N . TRP A 1 319 ? 15.818 -6.076 14.332 1.00 81.06 319 TRP A N 1
ATOM 2493 C CA . TRP A 1 319 ? 15.205 -5.241 13.300 1.00 81.06 319 TRP A CA 1
ATOM 2494 C C . TRP A 1 319 ? 14.610 -3.934 13.871 1.00 81.06 319 TRP A C 1
ATOM 2496 O O . TRP A 1 319 ? 14.532 -2.935 13.145 1.00 81.06 319 TRP A O 1
ATOM 2506 N N . ARG A 1 320 ? 14.272 -3.897 15.173 1.00 78.69 320 ARG A N 1
ATOM 2507 C CA . ARG A 1 320 ? 13.907 -2.676 15.920 1.00 78.69 320 ARG A CA 1
ATOM 2508 C C . ARG A 1 320 ? 15.146 -1.849 16.278 1.00 78.69 320 ARG A C 1
ATOM 2510 O O . ARG A 1 320 ? 15.159 -0.632 16.090 1.00 78.69 320 ARG A O 1
ATOM 2517 N N . LEU A 1 321 ? 16.241 -2.498 16.690 1.00 71.06 321 LEU A N 1
ATOM 2518 C CA . LEU A 1 321 ? 17.508 -1.838 17.055 1.00 71.06 321 LEU A CA 1
ATOM 2519 C C . LEU A 1 321 ? 18.195 -1.125 15.879 1.00 71.06 321 LEU A C 1
ATOM 2521 O O . LEU A 1 321 ? 18.753 -0.033 16.047 1.00 71.06 321 LEU A O 1
ATOM 2525 N N . VAL A 1 322 ? 18.112 -1.688 14.669 1.00 68.12 322 VAL A N 1
ATOM 2526 C CA . VAL A 1 322 ? 18.633 -1.063 13.436 1.00 68.12 322 VAL A CA 1
ATOM 2527 C C . VAL A 1 322 ? 18.010 0.325 13.198 1.00 68.12 322 VAL A C 1
ATOM 2529 O O . VAL A 1 322 ? 18.645 1.204 12.607 1.00 68.12 322 VAL A O 1
ATOM 2532 N N . GLN A 1 323 ? 16.803 0.578 13.716 1.00 59.88 323 GLN A N 1
ATOM 2533 C CA . GLN A 1 323 ? 16.135 1.875 13.596 1.00 59.88 323 GLN A CA 1
ATOM 2534 C C . GLN A 1 323 ? 16.745 2.957 14.501 1.00 59.88 323 GLN A C 1
ATOM 2536 O O . GLN A 1 323 ? 16.869 4.112 14.082 1.00 59.88 323 GLN A O 1
ATOM 2541 N N . GLY A 1 324 ? 17.152 2.590 15.720 1.00 54.56 324 GLY A N 1
ATOM 2542 C CA . GLY A 1 324 ? 17.703 3.520 16.709 1.00 54.56 324 GLY A CA 1
ATOM 2543 C C . GLY A 1 324 ? 19.098 4.033 16.343 1.00 54.56 324 GLY A C 1
ATOM 2544 O O . GLY A 1 324 ? 19.381 5.225 16.490 1.00 54.56 324 GLY A O 1
ATOM 2545 N N . ARG A 1 325 ? 19.958 3.165 15.784 1.00 56.03 325 ARG A N 1
ATOM 2546 C CA . ARG A 1 325 ? 21.348 3.522 15.426 1.00 56.03 325 ARG A CA 1
ATOM 2547 C C . ARG A 1 325 ? 21.429 4.630 14.368 1.00 56.03 325 ARG A C 1
ATOM 2549 O O . ARG A 1 325 ? 22.231 5.548 14.515 1.00 56.03 325 ARG A O 1
ATOM 2556 N N . ARG A 1 326 ? 20.553 4.612 13.352 1.00 58.16 326 ARG A N 1
ATOM 2557 C CA . ARG A 1 326 ? 20.509 5.661 12.310 1.00 58.16 326 ARG A CA 1
ATOM 2558 C C . ARG A 1 326 ? 20.039 7.019 12.840 1.00 58.16 326 ARG A C 1
ATOM 2560 O O . ARG A 1 326 ? 20.539 8.042 12.382 1.00 58.16 326 ARG A O 1
ATOM 2567 N N . LYS A 1 327 ? 19.104 7.049 13.801 1.00 57.72 327 LYS A N 1
ATOM 2568 C CA . LYS A 1 327 ? 18.665 8.305 14.440 1.00 57.72 327 LYS A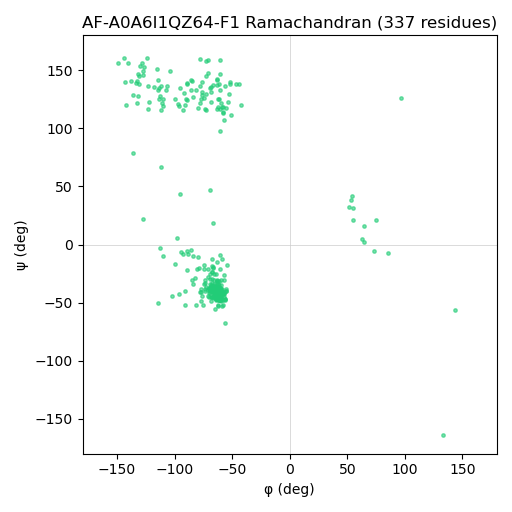 CA 1
ATOM 2569 C C . LYS A 1 327 ? 19.781 8.918 15.293 1.00 57.72 327 LYS A C 1
ATOM 2571 O O . LYS A 1 327 ? 20.050 10.105 15.143 1.00 57.72 327 LYS A O 1
ATOM 2576 N N . ARG A 1 328 ? 20.473 8.110 16.110 1.00 63.44 328 ARG A N 1
ATOM 2577 C CA . ARG A 1 328 ? 21.596 8.583 16.945 1.00 63.44 328 ARG A CA 1
ATOM 2578 C C . ARG A 1 328 ? 22.758 9.134 16.116 1.00 63.44 328 ARG A C 1
ATOM 2580 O O . ARG A 1 328 ? 23.252 10.211 16.422 1.00 63.44 328 ARG A O 1
ATOM 2587 N N . GLN A 1 329 ? 23.140 8.462 15.028 1.00 65.31 329 GLN A N 1
ATOM 2588 C CA . GLN A 1 329 ? 24.192 8.968 14.132 1.00 65.31 329 GLN A CA 1
ATOM 2589 C C . GLN A 1 329 ? 23.826 10.303 13.464 1.00 65.31 329 GLN A C 1
ATOM 2591 O O . GLN A 1 329 ? 24.703 11.133 13.239 1.00 65.31 329 GLN A O 1
ATOM 2596 N N . ARG A 1 330 ? 22.542 10.530 13.152 1.00 66.06 330 ARG A N 1
ATOM 2597 C CA . ARG A 1 330 ? 22.088 11.786 12.540 1.00 66.06 330 ARG A CA 1
ATOM 2598 C C . ARG A 1 330 ? 22.085 12.945 13.538 1.00 66.06 330 ARG A C 1
ATOM 2600 O O . ARG A 1 330 ? 22.496 14.035 13.163 1.00 66.06 330 ARG A O 1
ATOM 2607 N N . HIS A 1 331 ? 21.678 12.702 14.787 1.00 64.62 331 HIS A N 1
ATOM 2608 C CA . HIS A 1 331 ? 21.769 13.705 15.855 1.00 64.62 331 HIS A CA 1
ATOM 2609 C C . HIS A 1 331 ? 23.221 14.097 16.129 1.00 64.62 331 HIS A C 1
ATOM 2611 O O . HIS A 1 331 ? 23.540 15.278 16.057 1.00 64.62 331 HIS A O 1
ATOM 2617 N N . LYS A 1 332 ? 24.112 13.107 16.276 1.00 72.38 332 LYS A N 1
ATOM 2618 C CA . LYS A 1 332 ? 25.536 13.357 16.523 1.00 72.38 332 LYS A CA 1
ATOM 2619 C C . LYS A 1 332 ? 26.194 14.204 15.422 1.00 72.38 332 LYS A C 1
ATOM 2621 O O . LYS A 1 332 ? 26.883 15.163 15.722 1.00 72.38 332 LYS A O 1
ATOM 2626 N N . ARG A 1 333 ? 25.893 13.930 14.143 1.00 70.75 333 ARG A N 1
ATOM 2627 C CA . ARG A 1 333 ? 26.367 14.756 13.011 1.00 70.75 333 ARG A CA 1
ATOM 2628 C C . ARG A 1 333 ? 25.797 16.175 12.975 1.00 70.75 333 ARG A C 1
ATOM 2630 O O . ARG A 1 333 ? 26.383 17.035 12.334 1.00 70.75 333 ARG A O 1
ATOM 2637 N N . THR A 1 334 ? 24.624 16.399 13.564 1.00 72.44 334 THR A N 1
ATOM 2638 C CA . THR A 1 334 ? 24.007 17.736 13.601 1.00 72.44 334 THR A CA 1
ATOM 2639 C C . THR A 1 334 ? 24.597 18.575 14.737 1.00 72.44 334 THR A C 1
ATOM 2641 O O . THR A 1 334 ? 24.651 19.794 14.622 1.00 72.44 334 THR A O 1
ATOM 2644 N N . GLU A 1 335 ? 25.055 17.921 15.806 1.00 74.12 335 GLU A N 1
ATOM 2645 C CA . GLU A 1 335 ? 25.773 18.544 16.922 1.00 74.12 335 GLU A CA 1
ATOM 2646 C C . GLU A 1 335 ? 27.230 18.850 16.540 1.00 74.12 335 GLU A C 1
ATOM 2648 O O . GLU A 1 335 ? 27.641 19.997 16.646 1.00 74.12 335 GLU A O 1
ATOM 2653 N N . GLU A 1 336 ? 27.958 17.892 15.955 1.00 76.12 336 GLU A N 1
ATOM 2654 C CA . GLU A 1 336 ? 29.355 18.076 15.503 1.00 76.12 336 GLU A CA 1
ATOM 2655 C C . GLU A 1 336 ? 29.509 19.051 14.311 1.00 76.12 336 GLU A C 1
ATOM 2657 O O . GLU A 1 336 ? 30.619 19.432 13.972 1.00 76.12 336 GLU A O 1
ATOM 2662 N N . GLY A 1 337 ? 28.419 19.434 13.635 1.00 68.56 337 GLY A N 1
ATOM 2663 C CA . GLY A 1 337 ? 28.437 20.397 12.521 1.00 68.56 337 GLY A CA 1
ATOM 2664 C C . GLY A 1 337 ? 28.055 21.832 12.907 1.00 68.56 337 GLY A C 1
ATOM 2665 O O . GLY A 1 337 ? 27.852 22.658 12.017 1.00 68.56 337 GLY A O 1
ATOM 2666 N N . ARG A 1 338 ? 27.855 22.103 14.203 1.00 65.94 338 ARG A N 1
ATOM 2667 C CA . ARG A 1 338 ? 27.554 23.436 14.759 1.00 65.94 338 ARG A CA 1
ATOM 2668 C C . ARG A 1 338 ? 28.680 23.998 15.633 1.00 65.94 338 ARG A C 1
ATOM 2670 O O . ARG A 1 338 ? 28.543 25.127 16.101 1.00 65.94 338 ARG A O 1
ATOM 2677 N N . GLU A 1 339 ? 29.738 23.222 15.833 1.00 59.69 339 GLU A N 1
ATOM 2678 C CA . GLU A 1 339 ? 31.039 23.665 16.346 1.00 59.69 339 GLU A CA 1
ATOM 2679 C C . GLU A 1 339 ? 31.933 24.054 15.166 1.00 59.69 339 GLU A C 1
ATOM 2681 O O . GLU A 1 339 ? 32.659 25.065 15.300 1.00 59.69 339 GLU A O 1
#

Solvent-accessible surface area (backbone atoms only — not comparable to full-atom values): 18563 Å² total; per-residue (Å²): 135,81,81,74,78,80,75,65,40,42,34,44,94,89,20,40,56,77,48,74,46,74,57,51,72,71,56,50,55,48,51,50,50,51,40,51,53,42,57,56,53,53,52,56,29,49,49,39,44,61,45,16,61,56,34,39,48,49,18,48,62,53,59,67,74,64,89,89,61,48,68,70,32,41,55,53,16,52,52,31,37,47,40,22,70,50,50,32,47,52,52,17,51,53,48,43,50,54,42,52,52,48,40,52,21,42,50,48,32,68,70,68,41,45,33,36,35,24,31,56,80,73,73,90,66,86,87,74,89,68,78,70,58,33,41,30,28,32,78,64,54,19,37,53,60,28,50,62,89,36,70,62,95,60,94,48,73,51,71,77,41,76,43,68,76,80,68,96,55,83,51,79,38,75,62,57,69,72,64,59,67,72,50,56,67,75,56,57,74,48,31,50,65,36,31,38,49,54,51,72,70,56,37,49,53,46,50,54,49,30,57,58,52,64,45,88,50,70,47,63,55,48,40,52,50,47,55,50,50,52,51,53,50,57,47,54,35,62,74,66,73,42,64,73,64,49,56,70,74,46,42,61,61,48,50,52,49,52,53,51,40,52,51,39,49,52,51,49,52,50,39,45,54,51,28,51,28,47,49,50,31,44,70,69,37,44,30,37,36,37,33,37,71,93,39,87,66,56,36,33,30,28,30,78,70,58,66,44,64,53,25,48,56,86,38,71,23,70,82,59,50,61,58,54,56,59,53,53,55,52,53,53,55,59,54,70,71,74,115

Nearest PDB structures (foldseek):
  8q0e-assembly1_A  TM=5.914E-01  e=2.512E+00  Trypanosoma brucei brucei
  5ew5-assembly4_D  TM=4.722E-01  e=1.907E+00  Escherichia coli
  5bw9-assembly2_g  TM=3.296E-01  e=9.418E+00  Saccharomyces cerevisiae S288C

Foldseek 3Di:
DDDPDDFFWKDWPNFTWPFKDFADPVRLVVLVVVLVVLVVLLVVLVVLLVVLVVLQVQLCVLCPDDPPPNPVSNLSSVVSNCCSPPVSNVVSVVSVVVSVQLSVQSVVLSVVRMKTKTWHPPPPDDDDPPQTFIWIARQRNQWTQDTSNHGDPDTDHIDIDRHHDDDPDFDKAADDPVVVVPDDPVLVVFKGKIKTFADPVRLVLLVVVLVVLPPDDCLVVLLVVLVSVVSVLVVVCVVVVCVPVSCVPCVVVNVVSVVVSVVSVVVSVVSNVLSVQSNVLSSNRMWMWMGGPVHNQFTWIARDRSRDTQDTSNHGDPSSVVVVVVVVVVVVVVVVVVD

Radius of gyration: 28.16 Å; Cα contacts (8 Å, |Δi|>4): 385; chains: 1; bounding box: 63×56×74 Å

Secondary structure (DSSP, 8-state):
-PPPPPPPEEEETTEEEEEEEEPPHHHHHHHHHHHHHHHHTTHHHHHHHHHHHHHHHHHHHHHSS-TTSHHHHHHHHHHHHHIIIIIHHHHHHHHHHHHHHHHHHHHHHHHH-EEEEEE------SS------EEEE-TTT-BEEEETTB--SS--B---EEEPPPPSS--EEEPPHHHHHTS-HHHHHHEEEEEEEPPHHHHHHHHHHHHHHTSPPHHHHHHHHHHHHHHHHHHHHHHHS-HHHHHHHTHHHHHHHHHHHHHHHHHHHHHHHHHHHHHHHHHHTEEEEEEETTEEEEEEEE-TTT--EEEETTEEPHHHHHHHHHHHHHHHHHHTT--